Protein AF-0000000076607330 (afdb_homodimer)

Solvent-accessible surface area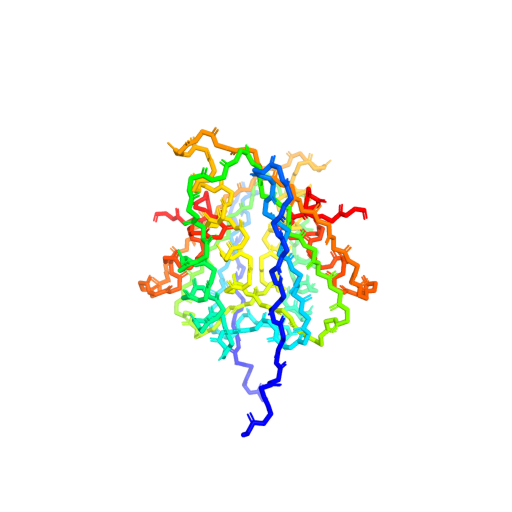 (backbone atoms only — not comparable to full-atom values): 10931 Å² total; per-residue (Å²): 130,86,66,66,46,50,80,46,80,47,78,54,97,46,30,37,36,38,40,37,33,27,41,37,25,75,88,37,41,62,62,51,48,54,55,48,59,74,65,65,68,88,46,60,28,37,37,41,35,38,38,72,62,74,45,74,38,55,51,40,46,23,51,55,41,48,53,44,50,49,19,65,74,71,71,21,52,66,48,58,39,41,55,58,59,67,70,59,45,50,47,38,36,52,44,70,41,43,85,48,46,110,130,84,65,66,45,49,79,46,81,46,78,54,95,47,29,37,37,37,39,37,35,27,41,38,24,76,89,38,39,63,61,50,50,53,55,48,59,75,64,64,69,88,46,59,26,39,38,41,36,35,38,71,61,75,46,74,37,53,52,38,45,22,49,55,40,48,53,45,50,49,18,65,75,71,70,21,52,64,47,60,39,42,56,57,58,69,71,57,45,50,46,38,36,53,46,69,42,43,86,46,45,111

Sequence (204 aa):
MTENFNVDFKENNGQLDIALSGQLTINSIKKITEDIKSHIKNPKSVSVSVKDVDNIDLTFIQLLQSIKNSGKKNGYEVSFSMKLPEDLSALLKNAGFSNYINMTENFNVDFKENNGQLDIALSGQLTINSIKKITEDIKSHIKNPKSVSVSVKDVDNIDLTFIQLLQSIKNSGKKNGYEVSFSMKLPEDLSALLKNAGFSNYIN

Secondary structure (DSSP, 8-state):
---SEEEEEEEETTEEEEEEEEEESHHHHHHHHHHHHHH--S-SEEEEEEEEEEEE-HHHHHHHHHHHHHHHHHT-EEEEEE---HHHHHHHIIIIIGGG--/---SEEEEEEEETTEEEEEEEEEESHHHHHHHHHHHHHH--S-SEEEEEEEEEEEE-HHHHHHHHHHHHHHHHHT-EEEEEE---HHHHHHHIIIIIGGG--

pLDDT: mean 93.81, std 6.31, range [49.19, 98.19]

Radius of gyration: 18.87 Å; Cα contacts (8 Å, |Δi|>4): 357; chains: 2; bounding box: 32×58×52 Å

Foldseek 3Di:
DDDQKDWDWDDDPLEIEIEIEGEAEPVCLVVVLVVVVVPDDLGQEYEYEYDHYDDHDVSSVVSLVVVCVVCVVSVHYYAAEYDDDPVVQVVCVVVPNVRRYD/DDDQKDWDWDDDPLEIEIEIEGEAEPVCLVVVLVVVVVPDDLGQEYEYEYDHYDDHDVSSVVSLVVVCVVCVVSVHYYAAEYDDDPVVQVVCVVVPNVRRYD

Structure (mmCIF, N/CA/C/O backbone):
data_AF-0000000076607330-model_v1
#
loop_
_entity.id
_entity.type
_entity.pdbx_description
1 polymer 'STAS domain-containing protein'
#
loop_
_atom_site.group_PDB
_atom_site.id
_atom_site.type_symbol
_atom_site.label_atom_id
_atom_site.label_alt_id
_atom_site.label_comp_id
_atom_site.label_asym_id
_atom_site.label_entity_id
_atom_site.label_seq_id
_atom_site.pdbx_PDB_ins_code
_atom_site.Cartn_x
_atom_site.Cartn_y
_atom_site.Cartn_z
_atom_site.occupancy
_atom_site.B_iso_or_equiv
_atom_site.auth_seq_id
_atom_site.auth_comp_id
_atom_site.auth_asym_id
_atom_site.auth_atom_id
_atom_site.pdbx_PDB_model_num
ATOM 1 N N . MET A 1 1 ? -1.07 -9.664 -28.969 1 49.5 1 MET A N 1
ATOM 2 C CA . MET A 1 1 ? -0.892 -8.344 -28.375 1 49.5 1 MET A CA 1
ATOM 3 C C . MET A 1 1 ? -0.033 -8.422 -27.109 1 49.5 1 MET A C 1
ATOM 5 O O . MET A 1 1 ? -0.278 -9.266 -26.25 1 49.5 1 MET A O 1
ATOM 9 N N . THR A 1 2 ? 1.104 -7.805 -27.203 1 66.75 2 THR A N 1
ATOM 10 C CA . THR A 1 2 ? 2.146 -8.086 -26.219 1 66.75 2 THR A CA 1
ATOM 11 C C . THR A 1 2 ? 1.773 -7.508 -24.859 1 66.75 2 THR A C 1
ATOM 13 O O . THR A 1 2 ? 1.408 -6.332 -24.766 1 66.75 2 THR A O 1
ATOM 16 N N . GLU A 1 3 ? 1.514 -8.328 -23.938 1 83 3 GLU A N 1
ATOM 17 C CA . GLU A 1 3 ? 1.16 -7.887 -22.594 1 83 3 GLU A CA 1
ATOM 18 C C . GLU A 1 3 ? 2.252 -7.004 -22 1 83 3 GLU A C 1
ATOM 20 O O . GLU A 1 3 ? 3.434 -7.176 -22.297 1 83 3 GLU A O 1
ATOM 25 N N . ASN A 1 4 ? 1.852 -5.941 -21.297 1 93.25 4 ASN A N 1
ATOM 26 C CA . ASN A 1 4 ? 2.811 -5.043 -20.656 1 93.25 4 ASN A CA 1
ATOM 27 C C . ASN A 1 4 ? 3.324 -5.609 -19.344 1 93.25 4 ASN A C 1
ATOM 29 O O . ASN A 1 4 ? 3.869 -4.875 -18.516 1 93.25 4 ASN A O 1
ATOM 33 N N . PHE A 1 5 ? 3.127 -6.918 -19.188 1 96.81 5 PHE A N 1
ATOM 34 C CA . PHE A 1 5 ? 3.623 -7.641 -18.016 1 96.81 5 PHE A CA 1
ATOM 35 C C . PHE A 1 5 ? 4 -9.07 -18.391 1 96.81 5 PHE A C 1
ATOM 37 O O . PHE A 1 5 ? 3.629 -9.555 -19.453 1 96.81 5 PHE A O 1
ATOM 44 N N . ASN A 1 6 ? 4.832 -9.727 -17.516 1 96.75 6 ASN A N 1
ATOM 45 C CA . ASN A 1 6 ? 5.16 -11.133 -17.688 1 96.75 6 ASN A CA 1
ATOM 46 C C . ASN A 1 6 ? 5.074 -11.898 -16.375 1 96.75 6 ASN A C 1
ATOM 48 O O . ASN A 1 6 ? 5.426 -11.359 -15.32 1 96.75 6 ASN A O 1
ATOM 52 N N . VAL A 1 7 ? 4.582 -13.148 -16.484 1 97.31 7 VAL A N 1
ATOM 53 C CA . VAL A 1 7 ? 4.562 -14.078 -15.359 1 97.31 7 VAL A CA 1
ATOM 54 C C . VAL A 1 7 ? 5.184 -15.414 -15.781 1 97.31 7 VAL A C 1
ATOM 56 O O . VAL A 1 7 ? 4.738 -16.031 -16.75 1 97.31 7 VAL A O 1
ATOM 59 N N . ASP A 1 8 ? 6.234 -15.773 -15.078 1 97.88 8 ASP A N 1
ATOM 60 C CA . ASP A 1 8 ? 6.863 -17.062 -15.336 1 97.88 8 ASP A CA 1
ATOM 61 C C . ASP A 1 8 ? 6.719 -18 -14.141 1 97.88 8 ASP A C 1
ATOM 63 O O . ASP A 1 8 ? 6.832 -17.562 -12.992 1 97.88 8 ASP A O 1
ATOM 67 N N . PHE A 1 9 ? 6.461 -19.25 -14.445 1 97.88 9 PHE A N 1
ATOM 68 C CA . PHE A 1 9 ? 6.293 -20.25 -13.406 1 97.88 9 PHE A CA 1
ATOM 69 C C . PHE A 1 9 ? 7.34 -21.344 -13.539 1 97.88 9 PHE A C 1
ATOM 71 O O . PHE A 1 9 ? 7.605 -21.828 -14.648 1 97.88 9 PHE A O 1
ATOM 78 N N . LYS A 1 10 ? 7.984 -21.641 -12.422 1 97.5 10 LYS A N 1
ATOM 79 C CA . LYS A 1 10 ? 8.867 -22.797 -12.352 1 97.5 10 LYS A CA 1
ATOM 80 C C . LYS A 1 10 ? 8.57 -23.641 -11.117 1 97.5 10 LYS A C 1
ATOM 82 O O . LYS A 1 10 ? 8.453 -23.109 -10.008 1 97.5 10 LYS A O 1
ATOM 87 N N . GLU A 1 11 ? 8.406 -24.922 -11.305 1 94.88 11 GLU A N 1
ATOM 88 C CA . GLU A 1 11 ? 8.156 -25.828 -10.18 1 94.88 11 GLU A CA 1
ATOM 89 C C . GLU A 1 11 ? 9.289 -26.828 -10.016 1 94.88 11 GLU A C 1
ATOM 91 O O . GLU A 1 11 ? 9.758 -27.422 -10.992 1 94.88 11 GLU A O 1
ATOM 96 N N . ASN A 1 12 ? 9.805 -26.781 -8.742 1 94.06 12 ASN A N 1
ATOM 97 C CA . ASN A 1 12 ? 10.859 -27.734 -8.43 1 94.06 12 ASN A CA 1
ATOM 98 C C . ASN A 1 12 ? 10.633 -28.391 -7.066 1 94.06 12 ASN A C 1
ATOM 100 O O . ASN A 1 12 ? 10.711 -27.719 -6.035 1 94.06 12 ASN A O 1
ATOM 104 N N . ASN A 1 13 ? 10.445 -29.672 -7.035 1 93.38 13 ASN A N 1
ATOM 105 C CA . ASN A 1 13 ? 10.32 -30.453 -5.805 1 93.38 13 ASN A CA 1
ATOM 106 C C . ASN A 1 13 ? 9.32 -29.812 -4.844 1 93.38 13 ASN A C 1
ATOM 108 O O . ASN A 1 13 ? 9.625 -29.625 -3.662 1 93.38 13 ASN A O 1
ATOM 112 N N . GLY A 1 14 ? 8.203 -29.359 -5.352 1 93.56 14 GLY A N 1
ATOM 113 C CA . GLY A 1 14 ? 7.133 -28.828 -4.516 1 93.56 14 GLY A CA 1
ATOM 114 C C . GLY A 1 14 ? 7.223 -27.328 -4.305 1 93.56 14 GLY A C 1
ATOM 115 O O . GLY A 1 14 ? 6.305 -26.719 -3.756 1 93.56 14 GLY A O 1
ATOM 116 N N . GLN A 1 15 ? 8.352 -26.812 -4.75 1 96.5 15 GLN A N 1
ATOM 117 C CA . GLN A 1 15 ? 8.492 -25.359 -4.676 1 96.5 15 GLN A CA 1
ATOM 118 C C . GLN A 1 15 ? 8.047 -24.703 -5.977 1 96.5 15 GLN A C 1
ATOM 120 O O . GLN A 1 15 ? 8.477 -25.094 -7.062 1 96.5 15 GLN A O 1
ATOM 125 N N . LEU A 1 16 ? 7.129 -23.781 -5.891 1 97.75 16 LEU A N 1
ATOM 126 C CA . LEU A 1 16 ? 6.672 -23 -7.039 1 97.75 16 LEU A CA 1
ATOM 127 C C . LEU A 1 16 ? 7.32 -21.609 -7.051 1 97.75 16 LEU A C 1
ATOM 129 O O . LEU A 1 16 ? 7.141 -20.828 -6.113 1 97.75 16 LEU A O 1
ATOM 133 N N . ASP A 1 17 ? 8.125 -21.344 -8.062 1 98 17 ASP A N 1
ATOM 134 C CA . ASP A 1 17 ? 8.727 -20.016 -8.258 1 98 17 ASP A CA 1
ATOM 135 C C . ASP A 1 17 ? 7.914 -19.188 -9.25 1 98 17 ASP A C 1
ATOM 137 O O . ASP A 1 17 ? 7.633 -19.641 -10.359 1 98 17 ASP A O 1
ATOM 141 N N . ILE A 1 18 ? 7.508 -18.031 -8.828 1 98.19 18 ILE A N 1
ATOM 142 C CA . ILE A 1 18 ? 6.758 -17.094 -9.664 1 98.19 18 ILE A CA 1
ATOM 143 C C . ILE A 1 18 ? 7.594 -15.852 -9.93 1 98.19 18 ILE A C 1
ATOM 145 O O . ILE A 1 18 ? 8 -15.156 -8.992 1 98.19 18 ILE A O 1
ATOM 149 N N . ALA A 1 19 ? 7.902 -15.57 -11.18 1 98.06 19 ALA A N 1
ATOM 150 C CA . ALA A 1 19 ? 8.641 -14.367 -11.555 1 98.06 19 ALA A CA 1
ATOM 151 C C . ALA A 1 19 ? 7.738 -13.359 -12.258 1 98.06 19 ALA A C 1
ATOM 153 O O . ALA A 1 19 ? 7.051 -13.703 -13.219 1 98.06 19 ALA A O 1
ATOM 154 N N . LEU A 1 20 ? 7.738 -12.172 -11.734 1 97.81 20 LEU A N 1
ATOM 155 C CA . LEU A 1 20 ? 6.902 -11.109 -12.281 1 97.81 20 LEU A CA 1
ATOM 156 C C . LEU A 1 20 ? 7.758 -9.984 -12.852 1 97.81 20 LEU A C 1
ATOM 158 O O . LEU A 1 20 ? 8.781 -9.625 -12.273 1 97.81 20 LEU A O 1
ATOM 162 N N . SER A 1 21 ? 7.309 -9.336 -13.945 1 97.19 21 SER A N 1
ATOM 163 C CA . SER A 1 21 ? 7.984 -8.18 -14.531 1 97.19 21 SER A CA 1
ATOM 164 C C . SER A 1 21 ? 7.016 -7.312 -15.32 1 97.19 21 SER A C 1
ATOM 166 O O . SER A 1 21 ? 5.895 -7.734 -15.617 1 97.19 21 SER A O 1
ATOM 168 N N . GLY A 1 22 ? 7.406 -6.031 -15.531 1 96.25 22 GLY A N 1
ATOM 169 C CA . GLY A 1 22 ? 6.617 -5.125 -16.344 1 96.25 22 GLY A CA 1
ATOM 170 C C . GLY A 1 22 ? 5.699 -4.238 -15.531 1 96.25 22 GLY A C 1
ATOM 171 O O . GLY A 1 22 ? 6.094 -3.723 -14.484 1 96.25 22 GLY A O 1
ATOM 172 N N . GLN A 1 23 ? 4.508 -3.916 -16.078 1 95.44 23 GLN A N 1
ATOM 173 C CA . GLN A 1 23 ? 3.525 -3.066 -15.414 1 95.44 23 GLN A CA 1
ATOM 174 C C . GLN A 1 23 ? 2.672 -3.873 -14.438 1 95.44 23 GLN A C 1
ATOM 176 O O . GLN A 1 23 ? 1.843 -4.684 -14.859 1 95.44 23 GLN A O 1
ATOM 181 N N . LEU A 1 24 ? 2.869 -3.668 -13.188 1 96.19 24 LEU A N 1
ATOM 182 C CA . LEU A 1 24 ? 2.148 -4.391 -12.141 1 96.19 24 LEU A CA 1
ATOM 183 C C . LEU A 1 24 ? 1.159 -3.475 -11.43 1 96.19 24 LEU A C 1
ATOM 185 O O . LEU A 1 24 ? 1.37 -3.104 -10.273 1 96.19 24 LEU A O 1
ATOM 189 N N . THR A 1 25 ? 0.125 -3.17 -12.227 1 95.62 25 THR A N 1
ATOM 190 C CA . THR A 1 25 ? -0.874 -2.191 -11.805 1 95.62 25 THR A CA 1
ATOM 191 C C . THR A 1 25 ? -2.281 -2.762 -11.953 1 95.62 25 THR A C 1
ATOM 193 O O . THR A 1 25 ? -2.453 -3.914 -12.352 1 95.62 25 THR A O 1
ATOM 196 N N . ILE A 1 26 ? -3.211 -1.989 -11.555 1 92.94 26 ILE A N 1
ATOM 197 C CA . ILE A 1 26 ? -4.613 -2.387 -11.555 1 92.94 26 ILE A CA 1
ATOM 198 C C . ILE A 1 26 ? -4.984 -2.975 -12.914 1 92.94 26 ILE A C 1
ATOM 200 O O . ILE A 1 26 ? -5.84 -3.857 -13 1 92.94 26 ILE A O 1
ATOM 204 N N . ASN A 1 27 ? -4.223 -2.551 -13.984 1 93.44 27 ASN A N 1
ATOM 205 C CA . ASN A 1 27 ? -4.543 -2.984 -15.344 1 93.44 27 ASN A CA 1
ATOM 206 C C . ASN A 1 27 ? -4.047 -4.402 -15.609 1 93.44 27 ASN A C 1
ATOM 208 O O . ASN A 1 27 ? -4.555 -5.082 -16.5 1 93.44 27 ASN A O 1
ATOM 212 N N . SER A 1 28 ? -3.115 -4.867 -14.867 1 96.81 28 SER A N 1
ATOM 213 C CA . SER A 1 28 ? -2.508 -6.164 -15.148 1 96.81 28 SER A CA 1
ATOM 214 C C . SER A 1 28 ? -2.818 -7.172 -14.047 1 96.81 28 SER A C 1
ATOM 216 O O . SER A 1 28 ? -2.818 -8.383 -14.289 1 96.81 28 SER A O 1
ATOM 218 N N . ILE A 1 29 ? -3.166 -6.754 -12.898 1 96.62 29 ILE A N 1
ATOM 219 C CA . ILE A 1 29 ? -3.158 -7.578 -11.695 1 96.62 29 ILE A CA 1
ATOM 220 C C . ILE A 1 29 ? -4.285 -8.602 -11.766 1 96.62 29 ILE A C 1
ATOM 222 O O . ILE A 1 29 ? -4.137 -9.734 -11.289 1 96.62 29 ILE A O 1
ATOM 226 N N . LYS A 1 30 ? -5.383 -8.172 -12.344 1 95.38 30 LYS A N 1
ATOM 227 C CA . LYS A 1 30 ? -6.477 -9.133 -12.445 1 95.38 30 LYS A CA 1
ATOM 228 C C . LYS A 1 30 ? -6.039 -10.383 -13.211 1 95.38 30 LYS A C 1
ATOM 230 O O . LYS A 1 30 ? -6.25 -11.508 -12.75 1 95.38 30 LYS A O 1
ATOM 235 N N . LYS A 1 31 ? -5.48 -10.148 -14.344 1 96.81 31 LYS A N 1
ATOM 236 C CA . LYS A 1 31 ? -5.012 -11.266 -15.156 1 96.81 31 LYS A CA 1
ATOM 237 C C . LYS A 1 31 ? -3.906 -12.039 -14.453 1 96.81 31 LYS A C 1
ATOM 239 O O . LYS A 1 31 ? -3.891 -13.273 -14.477 1 96.81 31 LYS A O 1
ATOM 244 N N . ILE A 1 32 ? -3.01 -11.375 -13.82 1 97.5 32 ILE A N 1
ATOM 245 C CA . ILE A 1 32 ? -1.903 -12 -13.102 1 97.5 32 ILE A CA 1
ATOM 246 C C . ILE A 1 32 ? -2.445 -12.875 -11.984 1 97.5 32 ILE A C 1
ATOM 248 O O . ILE A 1 32 ? -1.988 -14.008 -11.797 1 97.5 32 ILE A O 1
ATOM 252 N N . THR A 1 33 ? -3.432 -12.398 -11.266 1 96.94 33 THR A N 1
ATOM 253 C CA . THR A 1 33 ? -4.047 -13.141 -10.172 1 96.94 33 THR A CA 1
ATOM 254 C C . THR A 1 33 ? -4.664 -14.438 -10.672 1 96.94 33 THR A C 1
ATOM 256 O O . THR A 1 33 ? -4.473 -15.5 -10.07 1 96.94 33 THR A O 1
ATOM 259 N N . GLU A 1 34 ? -5.324 -14.344 -11.75 1 96.12 34 GLU A N 1
ATOM 260 C CA . GLU A 1 34 ? -5.957 -15.531 -12.32 1 96.12 34 GLU A CA 1
ATOM 261 C C . GLU A 1 34 ? -4.918 -16.562 -12.742 1 96.12 34 GLU A C 1
ATOM 263 O O . GLU A 1 34 ? -5.102 -17.766 -12.508 1 96.12 34 GLU A O 1
ATOM 268 N N . ASP A 1 35 ? -3.863 -16.078 -13.328 1 95.94 35 ASP A N 1
ATOM 269 C CA . ASP A 1 35 ? -2.783 -16.953 -13.742 1 95.94 35 ASP A CA 1
ATOM 270 C C . ASP A 1 35 ? -2.164 -17.672 -12.547 1 95.94 35 ASP A C 1
ATOM 272 O O . ASP A 1 35 ? -1.956 -18.891 -12.578 1 95.94 35 ASP A O 1
ATOM 276 N N . ILE A 1 36 ? -1.951 -16.969 -11.523 1 96.75 36 ILE A N 1
ATOM 277 C CA . ILE A 1 36 ? -1.302 -17.516 -10.336 1 96.75 36 ILE A CA 1
ATOM 278 C C . ILE A 1 36 ? -2.221 -18.531 -9.664 1 96.75 36 ILE A C 1
ATOM 280 O O . ILE A 1 36 ? -1.786 -19.625 -9.305 1 96.75 36 ILE A O 1
ATOM 284 N N . LYS A 1 37 ? -3.436 -18.172 -9.516 1 94.5 37 LYS A N 1
ATOM 285 C CA . LYS A 1 37 ? -4.395 -19.062 -8.875 1 94.5 37 LYS A CA 1
ATOM 286 C C . LYS A 1 37 ? -4.484 -20.391 -9.609 1 94.5 37 LYS A C 1
ATOM 288 O O . LYS A 1 37 ? -4.621 -21.438 -8.977 1 94.5 37 LYS A O 1
ATOM 293 N N . SER A 1 38 ? -4.379 -20.328 -10.914 1 94.56 38 SER A N 1
ATOM 294 C CA . SER A 1 38 ? -4.496 -21.547 -11.727 1 94.56 38 SER A CA 1
ATOM 295 C C . SER A 1 38 ? -3.254 -22.422 -11.594 1 94.56 38 SER A C 1
ATOM 297 O O . SER A 1 38 ? -3.297 -23.609 -11.898 1 94.56 38 SER A O 1
ATOM 299 N N . HIS A 1 39 ? -2.152 -21.844 -11.086 1 93.56 39 HIS A N 1
ATOM 300 C CA . HIS A 1 39 ? -0.892 -22.578 -11.047 1 93.56 39 HIS A CA 1
ATOM 301 C C . HIS A 1 39 ? -0.598 -23.094 -9.641 1 93.56 39 HIS A C 1
ATOM 303 O O . HIS A 1 39 ? 0.235 -23.984 -9.461 1 93.56 39 HIS A O 1
ATOM 309 N N . ILE A 1 40 ? -1.173 -22.469 -8.688 1 91.56 40 ILE A N 1
ATOM 310 C CA . ILE A 1 40 ? -0.928 -22.906 -7.316 1 91.56 40 ILE A CA 1
ATOM 311 C C . ILE A 1 40 ? -1.809 -24.109 -6.992 1 91.56 40 ILE A C 1
ATOM 313 O O . ILE A 1 40 ? -3.025 -23.969 -6.852 1 91.56 40 ILE A O 1
ATOM 317 N N . LYS A 1 41 ? -1.04 -25.203 -7.043 1 89.38 41 LYS A N 1
ATOM 318 C CA . LYS A 1 41 ? -1.672 -26.484 -6.703 1 89.38 41 LYS A CA 1
ATOM 319 C C . LYS A 1 41 ? -1.012 -27.109 -5.48 1 89.38 41 LYS A C 1
ATOM 321 O O . LYS A 1 41 ? 0.02 -27.781 -5.598 1 89.38 41 LYS A O 1
ATOM 326 N N . ASN A 1 42 ? -1.34 -26.906 -4.336 1 87.94 42 ASN A N 1
ATOM 327 C CA . ASN A 1 42 ? -0.892 -27.438 -3.051 1 87.94 42 ASN A CA 1
ATOM 328 C C . ASN A 1 42 ? 0.63 -27.516 -2.977 1 87.94 42 ASN A C 1
ATOM 330 O O . ASN A 1 42 ? 1.19 -28.594 -2.777 1 87.94 42 ASN A O 1
ATOM 334 N N . PRO A 1 43 ? 1.347 -26.406 -3.197 1 94.75 43 PRO A N 1
ATOM 335 C CA . PRO A 1 43 ? 2.811 -26.406 -3.139 1 94.75 43 PRO A CA 1
ATOM 336 C C . PRO A 1 43 ? 3.344 -26.547 -1.715 1 94.75 43 PRO A C 1
ATOM 338 O O . PRO A 1 43 ? 2.631 -26.234 -0.754 1 94.75 43 PRO A O 1
ATOM 341 N N . LYS A 1 44 ? 4.57 -27.031 -1.645 1 96.06 44 LYS A N 1
ATOM 342 C CA . LYS A 1 44 ? 5.262 -27.031 -0.359 1 96.06 44 LYS A CA 1
ATOM 343 C C . LYS A 1 44 ? 5.684 -25.609 0.026 1 96.06 44 LYS A C 1
ATOM 345 O O . LYS A 1 44 ? 5.688 -25.266 1.207 1 96.06 44 LYS A O 1
ATOM 350 N N . SER A 1 45 ? 6.105 -24.859 -1.05 1 97.81 45 SER A N 1
ATOM 351 C CA . SER A 1 45 ? 6.52 -23.469 -0.862 1 97.81 45 SER A CA 1
ATOM 352 C C . SER A 1 45 ? 6.359 -22.672 -2.146 1 97.81 45 SER A C 1
ATOM 354 O O . SER A 1 45 ? 6.312 -23.234 -3.24 1 97.81 45 SER A O 1
ATOM 356 N N . VAL A 1 46 ? 6.137 -21.344 -2.004 1 97.62 46 VAL A N 1
ATOM 357 C CA . VAL A 1 46 ? 6.027 -20.422 -3.129 1 97.62 46 VAL A CA 1
ATOM 358 C C . VAL A 1 46 ? 7.051 -19.297 -2.977 1 97.62 46 VAL A C 1
ATOM 360 O O . VAL A 1 46 ? 7.207 -18.734 -1.889 1 97.62 46 VAL A O 1
ATOM 363 N N . SER A 1 47 ? 7.805 -19.047 -3.975 1 97.25 47 SER A N 1
ATOM 364 C CA . SER A 1 47 ? 8.703 -17.891 -4.031 1 97.25 47 SER A CA 1
ATOM 365 C C . SER A 1 47 ? 8.297 -16.938 -5.145 1 97.25 47 SER A C 1
ATOM 367 O O . SER A 1 47 ? 8.133 -17.344 -6.297 1 97.25 47 SER A O 1
ATOM 369 N N . VAL A 1 48 ? 8.07 -15.68 -4.797 1 97.5 48 VAL A N 1
ATOM 370 C CA . VAL A 1 48 ? 7.715 -14.648 -5.762 1 97.5 48 VAL A CA 1
ATOM 371 C C . VAL A 1 48 ? 8.898 -13.703 -5.973 1 97.5 48 VAL A C 1
ATOM 373 O O . VAL A 1 48 ? 9.398 -13.109 -5.016 1 97.5 48 VAL A O 1
ATOM 376 N N . SER A 1 49 ? 9.359 -13.617 -7.184 1 97.19 49 SER A N 1
ATOM 377 C CA . SER A 1 49 ? 10.422 -12.688 -7.543 1 97.19 49 SER A CA 1
ATOM 378 C C . SER A 1 49 ? 9.914 -11.625 -8.516 1 97.19 49 SER A C 1
ATOM 380 O O . SER A 1 49 ? 9.133 -11.922 -9.414 1 97.19 49 SER A O 1
ATOM 382 N N . VAL A 1 50 ? 10.312 -10.391 -8.258 1 96.75 50 VAL A N 1
ATOM 383 C CA . VAL A 1 50 ? 9.922 -9.258 -9.094 1 96.75 50 VAL A CA 1
ATOM 384 C C . VAL A 1 50 ? 11.164 -8.562 -9.641 1 96.75 50 VAL A C 1
ATOM 386 O O . VAL A 1 50 ? 12.07 -8.211 -8.891 1 96.75 50 VAL A O 1
ATOM 389 N N . LYS A 1 51 ? 11.188 -8.477 -10.891 1 93.88 51 LYS A N 1
ATOM 390 C CA . LYS A 1 51 ? 12.289 -7.793 -11.555 1 93.88 51 LYS A CA 1
ATOM 391 C C . LYS A 1 51 ? 11.797 -6.977 -12.742 1 93.88 51 LYS A C 1
ATOM 393 O O . LYS A 1 51 ? 10.711 -7.238 -13.273 1 93.88 51 LYS A O 1
ATOM 398 N N . ASP A 1 52 ? 12.594 -5.957 -13.172 1 94.38 52 ASP A N 1
ATOM 399 C CA . ASP A 1 52 ? 12.32 -5.156 -14.359 1 94.38 52 ASP A CA 1
ATOM 400 C C . ASP A 1 52 ? 10.914 -4.57 -14.32 1 94.38 52 ASP A C 1
ATOM 402 O O . ASP A 1 52 ? 10.141 -4.73 -15.266 1 94.38 52 ASP A O 1
ATOM 406 N N . VAL A 1 53 ? 10.625 -3.873 -13.266 1 94.62 53 VAL A N 1
ATOM 407 C CA . VAL A 1 53 ? 9.297 -3.314 -13.023 1 94.62 53 VAL A CA 1
ATOM 408 C C . VAL A 1 53 ? 9.219 -1.902 -13.602 1 94.62 53 VAL A C 1
ATOM 410 O O . VAL A 1 53 ? 10.148 -1.109 -13.445 1 94.62 53 VAL A O 1
ATOM 413 N N . ASP A 1 54 ? 8.133 -1.667 -14.18 1 91.88 54 ASP A N 1
ATOM 414 C CA . ASP A 1 54 ? 7.891 -0.333 -14.719 1 91.88 54 ASP A CA 1
ATOM 415 C C . ASP A 1 54 ? 7.074 0.513 -13.75 1 91.88 54 ASP A C 1
ATOM 417 O O . ASP A 1 54 ? 7.316 1.712 -13.602 1 91.88 54 ASP A O 1
ATOM 421 N N . ASN A 1 55 ? 6.109 -0.094 -13.172 1 91.94 55 ASN A N 1
ATOM 422 C CA . ASN A 1 55 ? 5.211 0.61 -12.258 1 91.94 55 ASN A CA 1
ATOM 423 C C . ASN A 1 55 ? 4.477 -0.357 -11.336 1 91.94 55 ASN A C 1
ATOM 425 O O . ASN A 1 55 ? 4.254 -1.515 -11.695 1 91.94 55 ASN A O 1
ATOM 429 N N . ILE A 1 56 ? 4.129 0.089 -10.102 1 94.62 56 ILE A N 1
ATOM 430 C CA . ILE A 1 56 ? 3.344 -0.688 -9.148 1 94.62 56 ILE A CA 1
ATOM 431 C C . ILE A 1 56 ? 2.281 0.202 -8.508 1 94.62 56 ILE A C 1
ATOM 433 O O . ILE A 1 56 ? 2.396 1.43 -8.523 1 94.62 56 ILE A O 1
ATOM 437 N N . ASP A 1 57 ? 1.231 -0.416 -8.047 1 94.25 57 ASP A N 1
ATOM 438 C CA . ASP A 1 57 ? 0.227 0.309 -7.27 1 94.25 57 ASP A CA 1
ATOM 439 C C . ASP A 1 57 ? -0.338 -0.562 -6.152 1 94.25 57 ASP A C 1
ATOM 441 O O . ASP A 1 57 ? 0.223 -1.611 -5.832 1 94.25 57 ASP A O 1
ATOM 445 N N . LEU A 1 58 ? -1.429 -0.164 -5.543 1 94.44 58 LEU A N 1
ATOM 446 C CA . LEU A 1 58 ? -1.997 -0.822 -4.371 1 94.44 58 LEU A CA 1
ATOM 447 C C . LEU A 1 58 ? -2.461 -2.234 -4.715 1 94.44 58 LEU A C 1
ATOM 449 O O . LEU A 1 58 ? -2.398 -3.133 -3.873 1 94.44 58 LEU A O 1
ATOM 453 N N . THR A 1 59 ? -2.875 -2.373 -5.984 1 95.69 59 THR A N 1
ATOM 454 C CA . THR A 1 59 ? -3.379 -3.691 -6.348 1 95.69 59 THR A CA 1
ATOM 455 C C . THR A 1 59 ? -2.244 -4.711 -6.391 1 95.69 59 THR A C 1
ATOM 457 O O . THR A 1 59 ? -2.457 -5.895 -6.121 1 95.69 59 THR A O 1
ATOM 460 N N . PHE A 1 60 ? -1.042 -4.262 -6.688 1 96.25 60 PHE A N 1
ATOM 461 C CA . PHE A 1 60 ? 0.121 -5.141 -6.625 1 96.25 60 PHE A CA 1
ATOM 462 C C . PHE A 1 60 ? 0.384 -5.59 -5.191 1 96.25 60 PHE A C 1
ATOM 464 O O . PHE A 1 60 ? 0.616 -6.777 -4.941 1 96.25 60 PHE A O 1
ATOM 471 N N . ILE A 1 61 ? 0.29 -4.691 -4.293 1 95.5 61 ILE A N 1
ATOM 472 C CA . ILE A 1 61 ? 0.47 -5.004 -2.881 1 95.5 61 ILE A CA 1
ATOM 473 C C . ILE A 1 61 ? -0.605 -5.992 -2.432 1 95.5 61 ILE A C 1
ATOM 475 O O . ILE A 1 61 ? -0.314 -6.953 -1.715 1 95.5 61 ILE A O 1
ATOM 479 N N . GLN A 1 62 ? -1.764 -5.742 -2.85 1 96.06 62 GLN A N 1
ATOM 480 C CA . GLN A 1 62 ? -2.861 -6.652 -2.539 1 96.06 62 GLN A CA 1
ATOM 481 C C . GLN A 1 62 ? -2.549 -8.07 -3.01 1 96.06 62 GLN A C 1
ATOM 483 O O . GLN A 1 62 ? -2.828 -9.039 -2.303 1 96.06 62 GLN A O 1
ATOM 488 N N . LEU A 1 63 ? -2.018 -8.164 -4.199 1 97.06 63 LEU A N 1
ATOM 489 C CA . LEU A 1 63 ? -1.66 -9.469 -4.742 1 97.06 63 LEU A CA 1
ATOM 490 C C . LEU A 1 63 ? -0.66 -10.18 -3.836 1 97.06 63 LEU A C 1
ATOM 492 O O . LEU A 1 63 ? -0.836 -11.352 -3.51 1 97.06 63 LEU A O 1
ATOM 496 N N . LEU A 1 64 ? 0.384 -9.453 -3.434 1 96.5 64 LEU A N 1
ATOM 497 C CA . LEU A 1 64 ? 1.409 -10.047 -2.576 1 96.5 64 LEU A CA 1
ATOM 498 C C . LEU A 1 64 ? 0.808 -10.523 -1.26 1 96.5 64 LEU A C 1
ATOM 500 O O . LEU A 1 64 ? 1.095 -11.633 -0.811 1 96.5 64 LEU A O 1
ATOM 504 N N . GLN A 1 65 ? -0.043 -9.711 -0.756 1 95.44 65 GLN A N 1
ATOM 505 C CA . GLN A 1 65 ? -0.702 -10.062 0.497 1 95.44 65 GLN A CA 1
ATOM 506 C C . GLN A 1 65 ? -1.604 -11.281 0.32 1 95.44 65 GLN A C 1
ATOM 508 O O . GLN A 1 65 ? -1.666 -12.148 1.195 1 95.44 65 GLN A O 1
ATOM 513 N N . SER A 1 66 ? -2.262 -11.305 -0.77 1 96 66 SER A N 1
ATOM 514 C CA . SER A 1 66 ? -3.16 -12.422 -1.048 1 96 66 SER A CA 1
ATOM 515 C C . SER A 1 66 ? -2.398 -13.742 -1.122 1 96 66 SER A C 1
ATOM 517 O O . SER A 1 66 ? -2.861 -14.766 -0.607 1 96 66 SER A O 1
ATOM 519 N N . ILE A 1 67 ? -1.25 -13.742 -1.739 1 96.38 67 ILE A N 1
ATOM 520 C CA . ILE A 1 67 ? -0.419 -14.938 -1.845 1 96.38 67 ILE A CA 1
ATOM 521 C C . ILE A 1 67 ? 0.062 -15.359 -0.457 1 96.38 67 ILE A C 1
ATOM 523 O O . ILE A 1 67 ? 0.007 -16.531 -0.104 1 96.38 67 ILE A O 1
ATOM 527 N N . LYS A 1 68 ? 0.452 -14.391 0.269 1 95.81 68 LYS A N 1
ATOM 528 C CA . LYS A 1 68 ? 0.917 -14.656 1.626 1 95.81 68 LYS A CA 1
ATOM 529 C C . LYS A 1 68 ? -0.194 -15.266 2.479 1 95.81 68 LYS A C 1
ATOM 531 O O . LYS A 1 68 ? 0.02 -16.266 3.17 1 95.81 68 LYS A O 1
ATOM 536 N N . ASN A 1 69 ? -1.336 -14.664 2.402 1 95.31 69 ASN A N 1
ATOM 537 C CA . ASN A 1 69 ? -2.48 -15.141 3.172 1 95.31 69 ASN A CA 1
ATOM 538 C C . ASN A 1 69 ? -2.891 -16.547 2.756 1 95.31 69 ASN A C 1
ATOM 540 O O . ASN A 1 69 ? -3.254 -17.375 3.6 1 95.31 69 ASN A O 1
ATOM 544 N N . SER A 1 70 ? -2.842 -16.797 1.492 1 95.44 70 SER A N 1
ATOM 545 C CA . SER A 1 70 ? -3.146 -18.141 0.999 1 95.44 70 SER A CA 1
ATOM 546 C C . SER A 1 70 ? -2.178 -19.172 1.564 1 95.44 70 SER A C 1
ATOM 548 O O . SER A 1 70 ? -2.584 -20.281 1.94 1 95.44 70 SER A O 1
ATOM 550 N N . GLY A 1 71 ? -0.917 -18.797 1.581 1 96.25 71 GLY A N 1
ATOM 551 C CA . GLY A 1 71 ? 0.076 -19.688 2.18 1 96.25 71 GLY A CA 1
ATOM 552 C C . GLY A 1 71 ? -0.212 -20 3.633 1 96.25 71 GLY A C 1
ATOM 553 O O . GLY A 1 71 ? -0.141 -21.172 4.039 1 96.25 71 GLY A O 1
ATOM 554 N N . LYS A 1 72 ? -0.583 -19 4.375 1 96.38 72 LYS A N 1
ATOM 555 C CA . LYS A 1 72 ? -0.925 -19.188 5.781 1 96.38 72 LYS A CA 1
ATOM 556 C C . LYS A 1 72 ? -2.137 -20.094 5.938 1 96.38 72 LYS A C 1
ATOM 558 O O . LYS A 1 72 ? -2.145 -20.984 6.789 1 96.38 72 LYS A O 1
ATOM 563 N N . LYS A 1 73 ? -3.059 -19.859 5.129 1 96.06 73 LYS A N 1
ATOM 564 C CA . LYS A 1 73 ? -4.316 -20.594 5.211 1 96.06 73 LYS A CA 1
ATOM 565 C C . LYS A 1 73 ? -4.125 -22.047 4.812 1 96.06 73 LYS A C 1
ATOM 567 O O . LYS A 1 73 ? -4.727 -22.953 5.41 1 96.06 73 LYS A O 1
ATOM 572 N N . ASN A 1 74 ? -3.26 -22.312 3.887 1 95.62 74 ASN A N 1
ATOM 573 C CA . ASN A 1 74 ? -3.154 -23.641 3.305 1 95.62 74 ASN A CA 1
ATOM 574 C C . ASN A 1 74 ? -1.894 -24.359 3.779 1 95.62 74 ASN A C 1
ATOM 576 O O . ASN A 1 74 ? -1.639 -25.5 3.385 1 95.62 74 ASN A O 1
ATOM 580 N N . GLY A 1 75 ? -1.032 -23.641 4.492 1 95.75 75 GLY A N 1
ATOM 581 C CA . GLY A 1 75 ? 0.067 -24.297 5.184 1 95.75 75 GLY A CA 1
ATOM 582 C C . GLY A 1 75 ? 1.335 -24.359 4.352 1 95.75 75 GLY A C 1
ATOM 583 O O . GLY A 1 75 ? 2.127 -25.297 4.5 1 95.75 75 GLY A O 1
ATOM 584 N N . TYR A 1 76 ? 1.506 -23.531 3.381 1 96.5 76 TYR A N 1
ATOM 585 C CA . TYR A 1 76 ? 2.77 -23.5 2.654 1 96.5 76 TYR A CA 1
ATOM 586 C C . TYR A 1 76 ? 3.502 -22.188 2.889 1 96.5 76 TYR A C 1
ATOM 588 O O . TYR A 1 76 ? 2.875 -21.156 3.137 1 96.5 76 TYR A O 1
ATOM 596 N N . GLU A 1 77 ? 4.832 -22.203 2.799 1 96.56 77 GLU A N 1
ATOM 597 C CA . GLU A 1 77 ? 5.672 -21.016 3.014 1 96.56 77 GLU A CA 1
ATOM 598 C C . GLU A 1 77 ? 5.703 -20.141 1.774 1 96.56 77 GLU A C 1
ATOM 600 O O . GLU A 1 77 ? 5.734 -20.625 0.647 1 96.56 77 GLU A O 1
ATOM 605 N N . VAL A 1 78 ? 5.688 -18.844 2.018 1 96.69 78 VAL A N 1
ATOM 606 C CA . VAL A 1 78 ? 5.789 -17.859 0.936 1 96.69 78 VAL A CA 1
ATOM 607 C C . VAL A 1 78 ? 6.973 -16.938 1.183 1 96.69 78 VAL A C 1
ATOM 609 O O . VAL A 1 78 ? 7.18 -16.469 2.303 1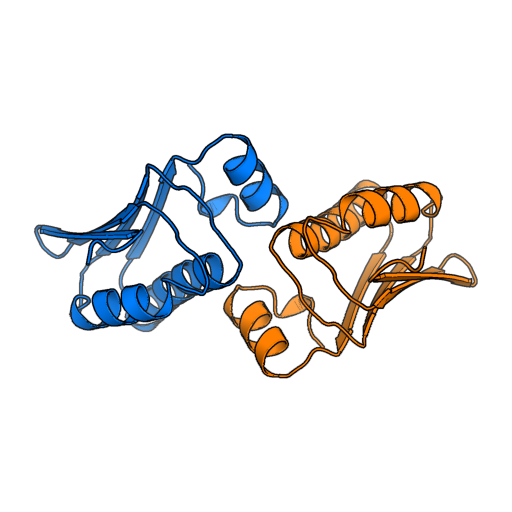 96.69 78 VAL A O 1
ATOM 612 N N . SER A 1 79 ? 7.789 -16.672 0.172 1 96.06 79 SER A N 1
ATOM 613 C CA . SER A 1 79 ? 8.898 -15.719 0.235 1 96.06 79 SER A CA 1
ATOM 614 C C . SER A 1 79 ? 8.859 -14.75 -0.938 1 96.06 79 SER A C 1
ATOM 616 O O . SER A 1 79 ? 8.414 -15.102 -2.033 1 96.06 79 SER A O 1
ATOM 618 N N . PHE A 1 80 ? 9.258 -13.57 -0.658 1 96.5 80 PHE A N 1
ATOM 619 C CA . PHE A 1 80 ? 9.289 -12.523 -1.667 1 96.5 80 PHE A CA 1
ATOM 620 C C . PHE A 1 80 ? 10.711 -12.023 -1.889 1 96.5 80 PHE A C 1
ATOM 622 O O . PHE A 1 80 ? 11.484 -11.906 -0.939 1 96.5 80 PHE A O 1
ATOM 629 N N . SER A 1 81 ? 11.039 -11.766 -3.104 1 93.62 81 SER A N 1
ATOM 630 C CA . SER A 1 81 ? 12.273 -11.102 -3.51 1 93.62 81 SER A CA 1
ATOM 631 C C . SER A 1 81 ? 12.016 -10.07 -4.598 1 93.62 81 SER A C 1
ATOM 633 O O . SER A 1 81 ? 11.57 -10.406 -5.691 1 93.62 81 SER A O 1
ATOM 635 N N . MET A 1 82 ? 12.328 -8.836 -4.297 1 93.62 82 MET A N 1
ATOM 636 C CA . MET A 1 82 ? 12.008 -7.797 -5.273 1 93.62 82 MET A CA 1
ATOM 637 C C . MET A 1 82 ? 13.234 -6.938 -5.57 1 93.62 82 MET A C 1
ATOM 639 O O . MET A 1 82 ? 13.875 -6.418 -4.652 1 93.62 82 MET A O 1
ATOM 643 N N . LYS A 1 83 ? 13.562 -6.883 -6.805 1 92.75 83 LYS A N 1
ATOM 644 C CA . LYS A 1 83 ? 14.539 -5.926 -7.312 1 92.75 83 LYS A CA 1
ATOM 645 C C . LYS A 1 83 ? 13.852 -4.758 -8.016 1 92.75 83 LYS A C 1
ATOM 647 O O . LYS A 1 83 ? 13.445 -4.879 -9.172 1 92.75 83 LYS A O 1
ATOM 652 N N . LEU A 1 84 ? 13.727 -3.682 -7.25 1 93.19 84 LEU A N 1
ATOM 653 C CA . LEU A 1 84 ? 13.008 -2.514 -7.75 1 93.19 84 LEU A CA 1
ATOM 654 C C . LEU A 1 84 ? 13.945 -1.321 -7.902 1 93.19 84 LEU A C 1
ATOM 656 O O . LEU A 1 84 ? 14.977 -1.245 -7.227 1 93.19 84 LEU A O 1
ATOM 660 N N . PRO A 1 85 ? 13.547 -0.496 -8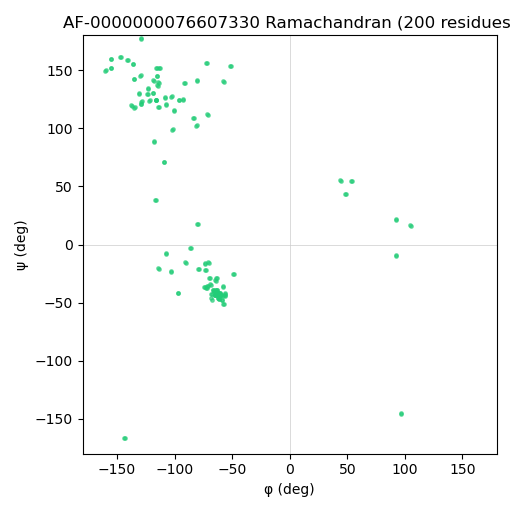.836 1 92.75 85 PRO A N 1
ATOM 661 C CA . PRO A 1 85 ? 14.25 0.788 -8.812 1 92.75 85 PRO A CA 1
ATOM 662 C C . PRO A 1 85 ? 14.242 1.444 -7.434 1 92.75 85 PRO A C 1
ATOM 664 O O . PRO A 1 85 ? 13.312 1.221 -6.648 1 92.75 85 PRO A O 1
ATOM 667 N N . GLU A 1 86 ? 15.227 2.248 -7.18 1 93.06 86 GLU A N 1
ATOM 668 C CA . GLU A 1 86 ? 15.438 2.83 -5.855 1 93.06 86 GLU A CA 1
ATOM 669 C C . GLU A 1 86 ? 14.195 3.586 -5.383 1 93.06 86 GLU A C 1
ATOM 671 O O . GLU A 1 86 ? 13.805 3.477 -4.219 1 93.06 86 GLU A O 1
ATOM 676 N N . ASP A 1 87 ? 13.594 4.316 -6.234 1 92.44 87 ASP A N 1
ATOM 677 C CA . ASP A 1 87 ? 12.453 5.148 -5.855 1 92.44 87 ASP A CA 1
ATOM 678 C C . ASP A 1 87 ? 11.258 4.289 -5.453 1 92.44 87 ASP A C 1
ATOM 680 O O . ASP A 1 87 ? 10.57 4.59 -4.473 1 92.44 87 ASP A O 1
ATOM 684 N N . LEU A 1 88 ? 11.062 3.199 -6.18 1 92.88 88 LEU A N 1
ATOM 685 C CA . LEU A 1 88 ? 9.945 2.311 -5.867 1 92.88 88 LEU A CA 1
ATOM 686 C C . LEU A 1 88 ? 10.234 1.501 -4.609 1 92.88 88 LEU A C 1
ATOM 688 O O . LEU A 1 88 ? 9.336 1.254 -3.805 1 92.88 88 LEU A O 1
ATOM 692 N N . SER A 1 89 ? 11.516 1.122 -4.465 1 93.81 89 SER A N 1
ATOM 693 C CA . SER A 1 89 ? 11.922 0.411 -3.256 1 93.81 89 SER A CA 1
ATOM 694 C C . SER A 1 89 ? 11.688 1.26 -2.012 1 93.81 89 SER A C 1
ATOM 696 O O . SER A 1 89 ? 11.133 0.779 -1.021 1 93.81 89 SER A O 1
ATOM 698 N N . ALA A 1 90 ? 12.062 2.492 -2.105 1 93.5 90 ALA A N 1
ATOM 699 C CA . ALA A 1 90 ? 11.883 3.414 -0.987 1 93.5 90 ALA A CA 1
ATOM 700 C C . ALA A 1 90 ? 10.406 3.633 -0.686 1 93.5 90 ALA A C 1
ATOM 702 O O . ALA A 1 90 ? 10 3.648 0.479 1 93.5 90 ALA A O 1
ATOM 703 N N . LEU A 1 91 ? 9.641 3.723 -1.686 1 92.94 91 LEU A N 1
ATOM 704 C CA . LEU A 1 91 ? 8.203 3.934 -1.545 1 92.94 91 LEU A CA 1
ATOM 705 C C . LEU A 1 91 ? 7.555 2.77 -0.804 1 92.94 91 LEU A C 1
ATOM 707 O O . LEU A 1 91 ? 6.805 2.979 0.152 1 92.94 91 LEU A O 1
ATOM 711 N N . LEU A 1 92 ? 7.891 1.603 -1.18 1 93.81 92 LEU A N 1
ATOM 712 C CA . LEU A 1 92 ? 7.312 0.412 -0.569 1 93.81 92 LEU A CA 1
ATOM 713 C C . LEU A 1 92 ? 7.77 0.265 0.878 1 93.81 92 LEU A C 1
ATOM 715 O O . LEU A 1 92 ? 6.961 -0.036 1.761 1 93.81 92 LEU A O 1
ATOM 719 N N . LYS A 1 93 ? 9.016 0.517 1.076 1 94.38 93 LYS A N 1
ATOM 720 C CA . LYS A 1 93 ? 9.555 0.421 2.43 1 94.38 93 LYS A CA 1
ATOM 721 C C . LYS A 1 93 ? 8.883 1.423 3.363 1 94.38 93 LYS A C 1
ATOM 723 O O . LYS A 1 93 ? 8.422 1.06 4.449 1 94.38 93 LYS A O 1
ATOM 728 N N . ASN A 1 94 ? 8.727 2.613 2.838 1 93.44 94 ASN A N 1
ATOM 729 C CA . ASN A 1 94 ? 8.148 3.684 3.643 1 93.44 94 ASN A CA 1
ATOM 730 C C . ASN A 1 94 ? 6.648 3.486 3.844 1 93.44 94 ASN A C 1
ATOM 732 O O . ASN A 1 94 ? 6.086 3.947 4.84 1 93.44 94 ASN A O 1
ATOM 736 N N . ALA A 1 95 ? 6.062 2.734 2.971 1 93.94 95 ALA A N 1
ATOM 737 C CA . ALA A 1 95 ? 4.637 2.445 3.074 1 93.94 95 ALA A CA 1
ATOM 738 C C . ALA A 1 95 ? 4.383 1.249 3.988 1 93.94 95 ALA A C 1
ATOM 740 O O . ALA A 1 95 ? 3.234 0.851 4.195 1 93.94 95 ALA A O 1
ATOM 741 N N . GLY A 1 96 ? 5.48 0.645 4.473 1 91.56 96 GLY A N 1
ATOM 742 C CA . GLY A 1 96 ? 5.316 -0.41 5.457 1 91.56 96 GLY A CA 1
ATOM 743 C C . GLY A 1 96 ? 5.543 -1.799 4.891 1 91.56 96 GLY A C 1
ATOM 744 O O . GLY A 1 96 ? 5.223 -2.799 5.539 1 91.56 96 GLY A O 1
ATOM 745 N N . PHE A 1 97 ? 6.172 -1.804 3.699 1 91.88 97 PHE A N 1
ATOM 746 C CA . PHE A 1 97 ? 6.312 -3.107 3.061 1 91.88 97 PHE A CA 1
ATOM 747 C C . PHE A 1 97 ? 7.785 -3.488 2.926 1 91.88 97 PHE A C 1
ATOM 749 O O . PHE A 1 97 ? 8.188 -4.09 1.93 1 91.88 97 PHE A O 1
ATOM 756 N N . SER A 1 98 ? 8.508 -3.184 3.85 1 91.06 98 SER A N 1
ATOM 757 C CA . SER A 1 98 ? 9.945 -3.455 3.857 1 91.06 98 SER A CA 1
ATOM 758 C C . SER A 1 98 ? 10.227 -4.953 3.824 1 91.06 98 SER A C 1
ATOM 760 O O . SER A 1 98 ? 11.211 -5.391 3.232 1 91.06 98 SER A O 1
ATOM 762 N N . ASN A 1 99 ? 9.273 -5.707 4.387 1 87.19 99 ASN A N 1
ATOM 763 C CA . ASN A 1 99 ? 9.492 -7.148 4.5 1 87.19 99 ASN A CA 1
ATOM 764 C C . ASN A 1 99 ? 9.43 -7.832 3.137 1 87.19 99 ASN A C 1
ATOM 766 O O . ASN A 1 99 ? 9.875 -8.977 2.99 1 87.19 99 ASN A O 1
ATOM 770 N N . TYR A 1 100 ? 8.891 -7.105 2.16 1 84.81 100 TYR A N 1
ATOM 771 C CA . TYR A 1 100 ? 8.789 -7.684 0.826 1 84.81 100 TYR A CA 1
ATOM 772 C C . TYR A 1 100 ? 10.031 -7.367 0.001 1 84.81 100 TYR A C 1
ATOM 774 O O . TYR A 1 100 ? 10.266 -7.977 -1.046 1 84.81 100 TYR A O 1
ATOM 782 N N . ILE A 1 101 ? 10.773 -6.379 0.536 1 83.75 101 ILE A N 1
ATOM 783 C CA . ILE A 1 101 ? 11.914 -5.891 -0.228 1 83.75 101 ILE A CA 1
ATOM 784 C C . ILE A 1 101 ? 13.203 -6.461 0.352 1 83.75 101 ILE A C 1
ATOM 786 O O . ILE A 1 101 ? 13.398 -6.473 1.571 1 83.75 101 ILE A O 1
ATOM 790 N N . ASN A 1 102 ? 14 -7.066 -0.441 1 72.75 102 ASN A N 1
ATOM 791 C CA . ASN A 1 102 ? 15.297 -7.586 -0.015 1 72.75 102 ASN A CA 1
ATOM 792 C C . ASN A 1 102 ? 16.312 -6.469 0.177 1 72.75 102 ASN A C 1
ATOM 794 O O . ASN A 1 102 ? 16.234 -5.426 -0.479 1 72.75 102 ASN A O 1
ATOM 798 N N . MET B 1 1 ? -6.285 28.406 -8.953 1 49.19 1 MET B N 1
ATOM 799 C CA . MET B 1 1 ? -6.492 27.125 -9.602 1 49.19 1 MET B CA 1
ATOM 800 C C . MET B 1 1 ? -6.871 26.047 -8.578 1 49.19 1 MET B C 1
ATOM 802 O O . MET B 1 1 ? -6.227 25.938 -7.535 1 49.19 1 MET B O 1
ATOM 806 N N . THR B 1 2 ? -8.07 25.547 -8.75 1 66.88 2 THR B N 1
ATOM 807 C CA . THR B 1 2 ? -8.68 24.797 -7.664 1 66.88 2 THR B CA 1
ATOM 808 C C . THR B 1 2 ? -7.992 23.438 -7.492 1 66.88 2 THR B C 1
ATOM 810 O O . THR B 1 2 ? -7.805 22.703 -8.461 1 66.88 2 THR B O 1
ATOM 813 N N . GLU B 1 3 ? -7.328 23.25 -6.43 1 82.69 3 GLU B N 1
ATOM 814 C CA . GLU B 1 3 ? -6.641 22 -6.152 1 82.69 3 GLU B CA 1
ATOM 815 C C . GLU B 1 3 ? -7.613 20.828 -6.168 1 82.69 3 GLU B C 1
ATOM 817 O O . GLU B 1 3 ? -8.789 20.984 -5.824 1 82.69 3 GLU B O 1
ATOM 822 N N . ASN B 1 4 ? -7.176 19.688 -6.723 1 93.12 4 ASN B N 1
ATOM 823 C CA . ASN B 1 4 ? -8.016 18.5 -6.77 1 93.12 4 ASN B CA 1
ATOM 824 C C . ASN B 1 4 ? -8 17.75 -5.438 1 93.12 4 ASN B C 1
ATOM 826 O O . ASN B 1 4 ? -8.383 16.578 -5.371 1 93.12 4 ASN B O 1
ATOM 830 N N . PHE B 1 5 ? -7.551 18.469 -4.398 1 96.75 5 PHE B N 1
ATOM 831 C CA . PHE B 1 5 ? -7.535 17.938 -3.039 1 96.75 5 PHE B CA 1
ATOM 832 C C . PHE B 1 5 ? -7.789 19.047 -2.023 1 96.75 5 PHE B C 1
ATOM 834 O O . PHE B 1 5 ? -7.707 20.234 -2.357 1 96.75 5 PHE B O 1
ATOM 841 N N . ASN B 1 6 ? -8.188 18.656 -0.788 1 96.75 6 ASN B N 1
ATOM 842 C CA . ASN B 1 6 ? -8.336 19.609 0.309 1 96.75 6 ASN B CA 1
ATOM 843 C C . ASN B 1 6 ? -7.719 19.078 1.599 1 96.75 6 ASN B C 1
ATOM 845 O O . ASN B 1 6 ? -7.797 17.875 1.88 1 96.75 6 ASN B O 1
ATOM 849 N N . VAL B 1 7 ? -7.098 20.016 2.34 1 97.31 7 VAL B N 1
ATOM 850 C CA . VAL B 1 7 ? -6.582 19.719 3.674 1 97.31 7 VAL B CA 1
ATOM 851 C C . VAL B 1 7 ? -7.086 20.781 4.66 1 97.31 7 VAL B C 1
ATOM 853 O O . VAL B 1 7 ? -6.883 21.969 4.461 1 97.31 7 VAL B O 1
ATOM 856 N N . ASP B 1 8 ? -7.793 20.297 5.668 1 97.88 8 ASP B N 1
ATOM 857 C CA . ASP B 1 8 ? -8.266 21.188 6.715 1 97.88 8 ASP B CA 1
ATOM 858 C C . ASP B 1 8 ? -7.598 20.875 8.055 1 97.88 8 ASP B C 1
ATOM 860 O O . ASP B 1 8 ? -7.418 19.703 8.398 1 97.88 8 ASP B O 1
ATOM 864 N N . PHE B 1 9 ? -7.254 21.906 8.75 1 97.88 9 PHE B N 1
ATOM 865 C CA . PHE B 1 9 ? -6.609 21.75 10.055 1 97.88 9 PHE B CA 1
ATOM 866 C C . PHE B 1 9 ? -7.461 22.375 11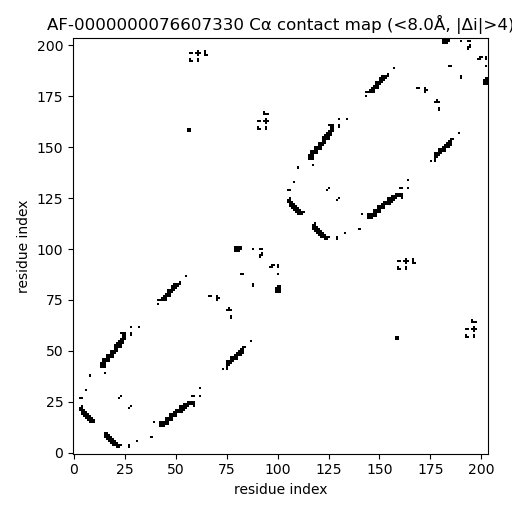.156 1 97.88 9 PHE B C 1
ATOM 868 O O . PHE B 1 9 ? -7.977 23.484 11 1 97.88 9 PHE B O 1
ATOM 875 N N . LYS B 1 10 ? -7.668 21.594 12.195 1 97.5 10 LYS B N 1
ATOM 876 C CA . LYS B 1 10 ? -8.289 22.125 13.406 1 97.5 10 LYS B CA 1
ATOM 877 C C . LYS B 1 10 ? -7.496 21.734 14.648 1 97.5 10 LYS B C 1
ATOM 879 O O . LYS B 1 10 ? -7.125 20.562 14.812 1 97.5 10 LYS B O 1
ATOM 884 N N . GLU B 1 11 ? -7.203 22.688 15.469 1 94.88 11 GLU B N 1
ATOM 885 C CA . GLU B 1 11 ? -6.473 22.422 16.703 1 94.88 11 GLU B CA 1
ATOM 886 C C . GLU B 1 11 ? -7.328 22.734 17.938 1 94.88 11 GLU B C 1
ATOM 888 O O . GLU B 1 11 ? -7.992 23.766 17.984 1 94.88 11 GLU B O 1
ATOM 893 N N . ASN B 1 12 ? -7.418 21.641 18.75 1 94.06 12 ASN B N 1
ATOM 894 C CA . ASN B 1 12 ? -8.156 21.812 20 1 94.06 12 ASN B CA 1
ATOM 895 C C . ASN B 1 12 ? -7.414 21.203 21.172 1 94.06 12 ASN B C 1
ATOM 897 O O . ASN B 1 12 ? -7.258 19.984 21.266 1 94.06 12 ASN B O 1
ATOM 901 N N . ASN B 1 13 ? -7.035 22 22.141 1 93.44 13 ASN B N 1
ATOM 902 C CA . ASN B 1 13 ? -6.41 21.562 23.375 1 93.44 13 ASN B CA 1
ATOM 903 C C . ASN B 1 13 ? -5.27 20.578 23.109 1 93.44 13 ASN B C 1
ATOM 905 O O . ASN B 1 13 ? -5.203 19.516 23.719 1 93.44 13 ASN B O 1
ATOM 909 N N . GLY B 1 14 ? -4.445 20.859 22.125 1 93.5 14 GLY B N 1
ATOM 910 C CA . GLY B 1 14 ? -3.262 20.062 21.844 1 93.5 14 GLY B CA 1
ATOM 911 C C . GLY B 1 14 ? -3.512 18.969 20.828 1 93.5 14 GLY B C 1
ATOM 912 O O . GLY B 1 14 ? -2.572 18.297 20.391 1 93.5 14 GLY B O 1
ATOM 913 N N . GLN B 1 15 ? -4.781 18.812 20.547 1 96.5 15 GLN B N 1
ATOM 914 C CA . GLN B 1 15 ? -5.117 17.844 19.516 1 96.5 15 GLN B CA 1
ATOM 915 C C . GLN B 1 15 ? -5.211 18.5 18.141 1 96.5 15 GLN B C 1
ATOM 917 O O . GLN B 1 15 ? -5.891 19.516 17.984 1 96.5 15 GLN B O 1
ATOM 922 N N . LEU B 1 16 ? -4.473 18.016 17.188 1 97.81 16 LEU B N 1
ATOM 923 C CA . LEU B 1 16 ? -4.527 18.484 15.805 1 97.81 16 LEU B CA 1
ATOM 924 C C . LEU B 1 16 ? -5.355 17.547 14.938 1 97.81 16 LEU B C 1
ATOM 926 O O . LEU B 1 16 ? -5.016 16.359 14.805 1 97.81 16 LEU B O 1
ATOM 930 N N . ASP B 1 17 ? -6.465 18.016 14.422 1 98 17 ASP B N 1
ATOM 931 C CA . ASP B 1 17 ? -7.293 17.266 13.484 1 98 17 ASP B CA 1
ATOM 932 C C . ASP B 1 17 ? -6.977 17.641 12.039 1 98 17 ASP B C 1
ATOM 934 O O . ASP B 1 17 ? -6.988 18.828 11.688 1 98 17 ASP B O 1
ATOM 938 N N . ILE B 1 18 ? -6.652 16.656 11.266 1 98.19 18 ILE B N 1
ATOM 939 C CA . ILE B 1 18 ? -6.355 16.844 9.852 1 98.19 18 ILE B CA 1
ATOM 940 C C . ILE B 1 18 ? -7.418 16.141 9.008 1 98.19 18 ILE B C 1
ATOM 942 O O . ILE B 1 18 ? -7.605 14.93 9.117 1 98.19 18 ILE B O 1
ATOM 946 N N . ALA B 1 19 ? -8.148 16.891 8.203 1 98.12 19 ALA B N 1
ATOM 947 C CA . ALA B 1 19 ? -9.148 16.312 7.305 1 98.12 19 ALA B CA 1
ATOM 948 C C . ALA B 1 19 ? -8.68 16.375 5.852 1 98.12 19 ALA B C 1
ATOM 950 O O . ALA B 1 19 ? -8.297 17.438 5.363 1 98.12 19 ALA B O 1
ATOM 951 N N . LEU B 1 20 ? -8.703 15.242 5.219 1 97.75 20 LEU B N 1
ATOM 952 C CA . LEU B 1 20 ? -8.258 15.141 3.834 1 97.75 20 LEU B CA 1
ATOM 953 C C . LEU B 1 20 ? -9.414 14.75 2.92 1 97.75 20 LEU B C 1
ATOM 955 O O . LEU B 1 20 ? -10.25 13.922 3.287 1 97.75 20 LEU B O 1
ATOM 959 N N . SER B 1 21 ? -9.438 15.273 1.667 1 97.19 21 SER B N 1
ATOM 960 C CA . SER B 1 21 ? -10.438 14.898 0.667 1 97.19 21 SER B CA 1
ATOM 961 C C . SER B 1 21 ? -9.914 15.133 -0.747 1 97.19 21 SER B C 1
ATOM 963 O O . SER B 1 21 ? -8.898 15.797 -0.937 1 97.19 21 SER B O 1
ATOM 965 N N . GLY B 1 22 ? -10.555 14.445 -1.734 1 96.19 22 GLY B N 1
ATOM 966 C CA . GLY B 1 22 ? -10.211 14.641 -3.135 1 96.19 22 GLY B CA 1
ATOM 967 C C . GLY B 1 22 ? -9.234 13.602 -3.658 1 96.19 22 GLY B C 1
ATOM 968 O O . GLY B 1 22 ? -9.352 12.414 -3.354 1 96.19 22 GLY B O 1
ATOM 969 N N . GLN B 1 23 ? -8.32 14.008 -4.578 1 95.31 23 GLN B N 1
ATOM 970 C CA . GLN B 1 23 ? -7.324 13.125 -5.172 1 95.31 23 GLN B CA 1
ATOM 971 C C . GLN B 1 23 ? -6.094 13.008 -4.281 1 95.31 23 GLN B C 1
ATOM 973 O O . GLN B 1 23 ? -5.328 13.961 -4.141 1 95.31 23 GLN B O 1
ATOM 978 N N . LEU B 1 24 ? -5.922 11.883 -3.684 1 96.12 24 LEU B N 1
ATOM 979 C CA . LEU B 1 24 ? -4.809 11.641 -2.775 1 96.12 24 LEU B CA 1
ATOM 980 C C . LEU B 1 24 ? -3.801 10.68 -3.398 1 96.12 24 LEU B C 1
ATOM 982 O O . LEU B 1 24 ? -3.697 9.523 -2.979 1 96.12 24 LEU B O 1
ATOM 986 N N . THR B 1 25 ? -3.127 11.258 -4.395 1 95.62 25 THR B N 1
ATOM 987 C CA . THR B 1 25 ? -2.219 10.492 -5.234 1 95.62 25 THR B CA 1
ATOM 988 C C . THR B 1 25 ? -0.854 11.172 -5.324 1 95.62 25 THR B C 1
ATOM 990 O O . THR B 1 25 ? -0.641 12.227 -4.723 1 95.62 25 THR B O 1
ATOM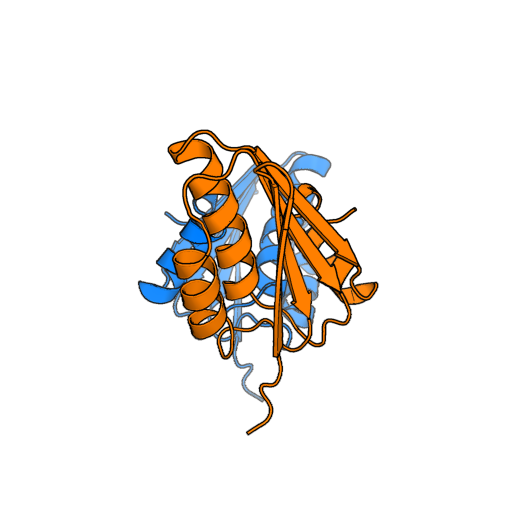 993 N N . ILE B 1 26 ? 0.017 10.523 -5.984 1 92.88 26 ILE B N 1
ATOM 994 C CA . ILE B 1 26 ? 1.392 10.984 -6.129 1 92.88 26 ILE B CA 1
ATOM 995 C C . ILE B 1 26 ? 1.398 12.453 -6.551 1 92.88 26 ILE B C 1
ATOM 997 O O . ILE B 1 26 ? 2.311 13.203 -6.195 1 92.88 26 ILE B O 1
ATOM 1001 N N . ASN B 1 27 ? 0.284 12.906 -7.223 1 93.44 27 ASN B N 1
ATOM 1002 C CA . ASN B 1 27 ? 0.224 14.266 -7.746 1 93.44 27 ASN B CA 1
ATOM 1003 C C . ASN B 1 27 ? -0.105 15.273 -6.648 1 93.44 27 ASN B C 1
ATOM 1005 O O . ASN B 1 27 ? 0.191 16.469 -6.785 1 93.44 27 ASN B O 1
ATOM 1009 N N . SER B 1 28 ? -0.669 14.836 -5.578 1 96.75 28 SER B N 1
ATOM 1010 C CA . SER B 1 28 ? -1.124 15.766 -4.547 1 96.75 28 SER B CA 1
ATOM 1011 C C . SER B 1 28 ? -0.329 15.594 -3.258 1 96.75 28 SER B C 1
ATOM 1013 O O . SER B 1 28 ? -0.222 16.516 -2.457 1 96.75 28 SER B O 1
ATOM 1015 N N . ILE B 1 29 ? 0.292 14.508 -3.059 1 96.62 29 ILE B N 1
ATOM 1016 C CA . ILE B 1 29 ? 0.793 14.086 -1.753 1 96.62 29 ILE B CA 1
ATOM 1017 C C . ILE B 1 29 ? 1.988 14.953 -1.359 1 96.62 29 ILE B C 1
ATOM 1019 O O . ILE B 1 29 ? 2.174 15.266 -0.18 1 96.62 29 ILE B O 1
ATOM 1023 N N . LYS B 1 30 ? 2.77 15.305 -2.352 1 95.31 30 LYS B N 1
ATOM 1024 C CA . LYS B 1 30 ? 3.912 16.156 -2.018 1 95.31 30 LYS B CA 1
ATOM 1025 C C . LYS B 1 30 ? 3.459 17.438 -1.338 1 95.31 30 LYS B C 1
ATOM 1027 O O . LYS B 1 30 ? 3.98 17.812 -0.282 1 95.31 30 LYS B O 1
ATOM 1032 N N . LYS B 1 31 ? 2.543 18.078 -1.96 1 96.75 31 LYS B N 1
ATOM 1033 C CA . LYS B 1 31 ? 2.021 19.328 -1.401 1 96.75 31 LYS B CA 1
ATOM 1034 C C . LYS B 1 31 ? 1.331 19.078 -0.063 1 96.75 31 LYS B C 1
ATOM 1036 O O . LYS B 1 31 ? 1.501 19.859 0.88 1 96.75 31 LYS B O 1
ATOM 1041 N N . ILE B 1 32 ? 0.586 18.047 0.049 1 97.5 32 ILE B N 1
ATOM 1042 C CA . ILE B 1 32 ? -0.128 17.703 1.274 1 97.5 32 ILE B CA 1
ATOM 1043 C C . ILE B 1 32 ? 0.872 17.469 2.404 1 97.5 32 ILE B C 1
ATOM 1045 O O . ILE B 1 32 ? 0.679 17.953 3.523 1 97.5 32 ILE B O 1
ATOM 1049 N N . THR B 1 33 ? 1.949 16.781 2.111 1 96.88 33 THR B N 1
ATOM 1050 C CA . THR B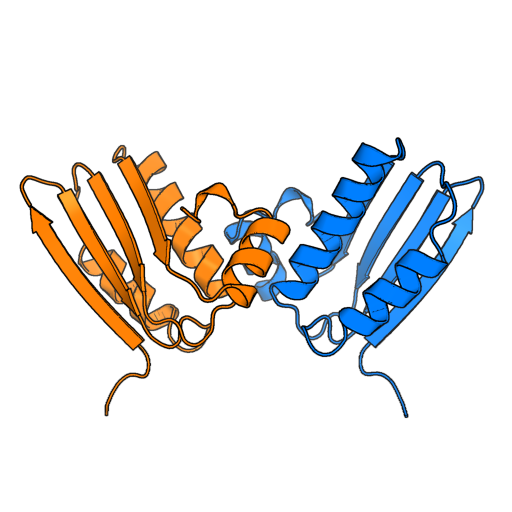 1 33 ? 2.986 16.484 3.094 1 96.88 33 THR B CA 1
ATOM 1051 C C . THR B 1 33 ? 3.609 17.766 3.625 1 96.88 33 THR B C 1
ATOM 1053 O O . THR B 1 33 ? 3.781 17.938 4.836 1 96.88 33 THR B O 1
ATOM 1056 N N . GLU B 1 34 ? 3.861 18.641 2.76 1 96.12 34 GLU B N 1
ATOM 1057 C CA . GLU B 1 34 ? 4.457 19.922 3.156 1 96.12 34 GLU B CA 1
ATOM 1058 C C . GLU B 1 34 ? 3.512 20.719 4.055 1 96.12 34 GLU B C 1
ATOM 1060 O O . GLU B 1 34 ? 3.941 21.297 5.047 1 96.12 34 GLU B O 1
ATOM 1065 N N . ASP B 1 35 ? 2.262 20.703 3.689 1 95.88 35 ASP B N 1
ATOM 1066 C CA . ASP B 1 35 ? 1.258 21.406 4.484 1 95.88 35 ASP B CA 1
ATOM 1067 C C . ASP B 1 35 ? 1.167 20.812 5.891 1 95.88 35 ASP B C 1
ATOM 1069 O O . ASP B 1 35 ? 1.151 21.547 6.879 1 95.88 35 ASP B O 1
ATOM 1073 N N . ILE B 1 36 ? 1.177 19.562 5.973 1 96.75 36 ILE B N 1
ATOM 1074 C CA . ILE B 1 36 ? 1.029 18.875 7.254 1 96.75 36 ILE B CA 1
ATOM 1075 C C . ILE B 1 36 ? 2.26 19.141 8.117 1 96.75 36 ILE B C 1
ATOM 1077 O O . ILE B 1 36 ? 2.135 19.469 9.305 1 96.75 36 ILE B O 1
ATOM 1081 N N . LYS B 1 37 ? 3.387 18.984 7.535 1 94.5 37 LYS B N 1
ATOM 1082 C CA . LYS B 1 37 ? 4.629 19.188 8.281 1 94.5 37 LYS B CA 1
ATOM 1083 C C . LYS B 1 37 ? 4.688 20.594 8.867 1 94.5 37 LYS B C 1
ATOM 1085 O O . LYS B 1 37 ? 5.18 20.781 9.984 1 94.5 37 LYS B O 1
ATOM 1090 N N . SER B 1 38 ? 4.164 21.547 8.141 1 94.56 38 SER B N 1
ATOM 1091 C CA . SER B 1 38 ? 4.203 22.938 8.586 1 94.56 38 SER B CA 1
ATOM 1092 C C . SER B 1 38 ? 3.215 23.188 9.719 1 94.56 38 SER B C 1
ATOM 1094 O O . SER B 1 38 ? 3.344 24.172 10.461 1 94.56 38 SER B O 1
ATOM 1096 N N . HIS B 1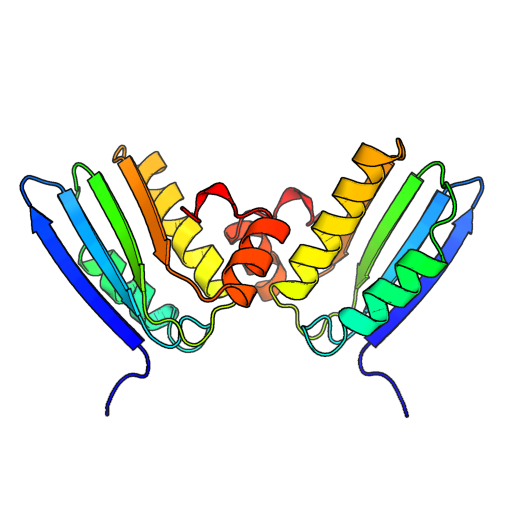 39 ? 2.264 22.266 9.914 1 93.62 39 HIS B N 1
ATOM 1097 C CA . HIS B 1 39 ? 1.209 22.484 10.898 1 93.62 39 HIS B CA 1
ATOM 1098 C C . HIS B 1 39 ? 1.456 21.672 12.164 1 93.62 39 HIS B C 1
ATOM 1100 O O . HIS B 1 39 ? 0.866 21.938 13.211 1 93.62 39 HIS B O 1
ATOM 1106 N N . ILE B 1 40 ? 2.199 20.641 12.023 1 91.56 40 ILE B N 1
ATOM 1107 C CA . ILE B 1 40 ? 2.473 19.812 13.195 1 91.56 40 ILE B CA 1
ATOM 1108 C C . ILE B 1 40 ? 3.59 20.438 14.023 1 91.56 40 ILE B C 1
ATOM 1110 O O . ILE B 1 40 ? 4.754 20.422 13.617 1 91.56 40 ILE B O 1
ATOM 1114 N N . LYS B 1 41 ? 3.027 21.047 15.07 1 89.5 41 LYS B N 1
ATOM 1115 C CA . LYS B 1 41 ? 3.926 21.688 16.031 1 89.5 41 LYS B CA 1
ATOM 1116 C C . LYS B 1 41 ? 3.791 21.031 17.422 1 89.5 41 LYS B C 1
ATOM 1118 O O . LYS B 1 41 ? 2.9 21.391 18.188 1 89.5 41 LYS B O 1
ATOM 1123 N N . ASN B 1 42 ? 4.418 20.078 17.781 1 87.94 42 ASN B N 1
ATOM 1124 C CA . ASN B 1 42 ? 4.488 19.344 19.047 1 87.94 42 ASN B CA 1
ATOM 1125 C C . ASN B 1 42 ? 3.1 19.094 19.625 1 87.94 42 ASN B C 1
ATOM 1127 O O . ASN B 1 42 ? 2.807 19.531 20.75 1 87.94 42 ASN B O 1
ATOM 1131 N N . PRO B 1 43 ? 2.184 18.484 18.891 1 94.81 43 PRO B N 1
ATOM 1132 C CA . PRO B 1 43 ? 0.835 18.219 19.391 1 94.81 43 PRO B CA 1
ATOM 1133 C C . PRO B 1 43 ? 0.808 17.109 20.438 1 94.81 43 PRO B C 1
ATOM 1135 O O . PRO B 1 43 ? 1.733 16.297 20.516 1 94.81 43 PRO B O 1
ATOM 1138 N N . LYS B 1 44 ? -0.239 17.172 21.25 1 96.06 44 LYS B N 1
ATOM 1139 C CA . LYS B 1 44 ? -0.482 16.062 22.172 1 96.06 44 LYS B CA 1
ATOM 1140 C C . LYS B 1 44 ? -0.972 14.82 21.422 1 96.06 44 LYS B C 1
ATOM 1142 O O . LYS B 1 44 ? -0.654 13.695 21.797 1 96.06 44 LYS B O 1
ATOM 1147 N N . SER B 1 45 ? -1.819 15.125 20.375 1 97.81 45 SER B N 1
ATOM 1148 C CA . SER B 1 45 ? -2.363 14.055 19.547 1 97.81 45 SER B CA 1
ATOM 1149 C C . SER B 1 45 ? -2.744 14.57 18.172 1 97.81 45 SER B C 1
ATOM 1151 O O . SER B 1 45 ? -2.959 15.773 17.984 1 97.81 45 SER B O 1
ATOM 1153 N N . VAL B 1 46 ? -2.693 13.672 17.156 1 97.62 46 VAL B N 1
ATOM 1154 C CA . VAL B 1 46 ? -3.094 13.984 15.797 1 97.62 46 VAL B CA 1
ATOM 1155 C C . VAL B 1 46 ? -4.176 13.016 15.336 1 97.62 46 VAL B C 1
ATOM 1157 O O . VAL B 1 46 ? -4.062 11.805 15.555 1 97.62 46 VAL B O 1
ATOM 1160 N N . SER B 1 47 ? -5.242 13.516 14.828 1 97.25 47 SER B N 1
ATOM 1161 C CA . SER B 1 47 ? -6.277 12.703 14.195 1 97.25 47 SER B CA 1
ATOM 1162 C C . SER B 1 47 ? -6.398 13.031 12.711 1 97.25 47 SER B C 1
ATOM 1164 O O . SER B 1 47 ? -6.539 14.195 12.336 1 97.25 47 SER B O 1
ATOM 1166 N N . VAL B 1 48 ? -6.273 12.016 11.875 1 97.5 48 VAL B N 1
ATOM 1167 C CA . VAL B 1 48 ? -6.406 12.18 10.43 1 97.5 48 VAL B CA 1
ATOM 1168 C C . VAL B 1 48 ? -7.723 11.57 9.961 1 97.5 48 VAL B C 1
ATOM 1170 O O . VAL B 1 48 ? -7.984 10.383 10.188 1 97.5 48 VAL B O 1
ATOM 1173 N N . SER B 1 49 ? -8.555 12.375 9.359 1 97.25 49 SER B N 1
ATOM 1174 C CA . SER B 1 49 ? -9.805 11.898 8.773 1 97.25 49 SER B CA 1
ATOM 1175 C C . SER B 1 49 ? -9.805 12.07 7.258 1 97.25 49 SER B C 1
ATOM 1177 O O . SER B 1 49 ? -9.312 13.078 6.742 1 97.25 49 SER B O 1
ATOM 1179 N N . VAL B 1 50 ? -10.289 11.055 6.566 1 96.75 50 VAL B N 1
ATOM 1180 C CA . VAL B 1 50 ? -10.359 11.062 5.109 1 96.75 50 VAL B CA 1
ATOM 1181 C C . VAL B 1 50 ? -11.805 10.859 4.66 1 96.75 50 VAL B C 1
ATOM 1183 O O . VAL B 1 50 ? -12.469 9.914 5.086 1 96.75 50 VAL B O 1
ATOM 1186 N N . LYS B 1 51 ? -12.234 11.766 3.92 1 93.88 51 LYS B N 1
ATOM 1187 C CA . LYS B 1 51 ? -13.586 11.68 3.369 1 93.88 51 LYS B CA 1
ATOM 1188 C C . LYS B 1 51 ? -13.625 12.172 1.926 1 93.88 51 LYS B C 1
ATOM 1190 O O . LYS B 1 51 ? -12.734 12.914 1.495 1 93.88 51 LYS B O 1
ATOM 1195 N N . ASP B 1 52 ? -14.664 11.742 1.159 1 94.31 52 ASP B N 1
ATOM 1196 C CA . ASP B 1 52 ? -14.914 12.211 -0.202 1 94.31 52 ASP B CA 1
ATOM 1197 C C . ASP B 1 52 ? -13.68 12.039 -1.077 1 94.31 52 ASP B C 1
ATOM 1199 O O . ASP B 1 52 ? -13.227 12.992 -1.721 1 94.31 52 ASP B O 1
ATOM 1203 N N . VAL B 1 53 ? -13.188 10.844 -1.127 1 94.62 53 VAL B N 1
ATOM 1204 C CA . VAL B 1 53 ? -11.961 10.523 -1.844 1 94.62 53 VAL B CA 1
ATOM 1205 C C . VAL B 1 53 ? -12.289 10.102 -3.273 1 94.62 53 VAL B C 1
ATOM 1207 O O . VAL B 1 53 ? -13.242 9.344 -3.5 1 94.62 53 VAL B O 1
ATOM 1210 N N . ASP B 1 54 ? -11.484 10.578 -4.121 1 91.75 54 ASP B N 1
ATOM 1211 C CA . ASP B 1 54 ? -11.633 10.203 -5.523 1 91.75 54 ASP B CA 1
ATOM 1212 C C . ASP B 1 54 ? -10.688 9.062 -5.895 1 91.75 54 ASP B C 1
ATOM 1214 O O . ASP B 1 54 ? -11.062 8.172 -6.656 1 91.75 54 ASP B O 1
ATOM 1218 N N . ASN B 1 55 ? -9.516 9.148 -5.41 1 91.81 55 ASN B N 1
ATOM 1219 C CA . ASN B 1 55 ? -8.5 8.156 -5.734 1 91.81 55 ASN B CA 1
ATOM 1220 C C . ASN B 1 55 ? -7.367 8.156 -4.707 1 91.81 55 ASN B C 1
ATOM 1222 O O . ASN B 1 55 ? -7.09 9.188 -4.09 1 91.81 55 ASN B O 1
ATOM 1226 N N . ILE B 1 56 ? -6.723 6.984 -4.477 1 94.62 56 ILE B N 1
ATOM 1227 C CA . ILE B 1 56 ? -5.566 6.852 -3.596 1 94.62 56 ILE B CA 1
ATOM 1228 C C . ILE B 1 56 ? -4.508 5.977 -4.262 1 94.62 56 ILE B C 1
ATOM 1230 O O . ILE B 1 56 ? -4.812 5.215 -5.184 1 94.62 56 ILE B O 1
ATOM 1234 N N . ASP B 1 57 ? -3.268 6.164 -3.855 1 94.25 57 ASP B N 1
ATOM 1235 C CA . ASP B 1 57 ? -2.195 5.281 -4.305 1 94.25 57 ASP B CA 1
ATOM 1236 C C . ASP B 1 57 ? -1.179 5.043 -3.189 1 94.25 57 ASP B C 1
ATOM 1238 O O . ASP B 1 57 ? -1.438 5.359 -2.027 1 94.25 57 ASP B O 1
ATOM 1242 N N . LEU B 1 58 ? -0.035 4.496 -3.506 1 94.5 58 LEU B N 1
ATOM 1243 C CA . LEU B 1 58 ? 0.972 4.09 -2.531 1 94.5 58 LEU B CA 1
ATOM 1244 C C . LEU B 1 58 ? 1.514 5.297 -1.775 1 94.5 58 LEU B C 1
ATOM 1246 O O . LEU B 1 58 ? 1.857 5.195 -0.596 1 94.5 58 LEU B O 1
ATOM 1250 N N . THR B 1 59 ? 1.524 6.426 -2.512 1 95.62 59 THR B N 1
ATOM 1251 C CA . THR B 1 59 ? 2.086 7.602 -1.854 1 95.62 59 THR B CA 1
ATOM 1252 C C . THR B 1 59 ? 1.17 8.086 -0.735 1 95.62 59 THR B C 1
ATOM 1254 O O . THR B 1 59 ? 1.637 8.648 0.259 1 95.62 59 THR B O 1
ATOM 1257 N N . PHE B 1 60 ? -0.125 7.844 -0.86 1 96.25 60 PHE B N 1
ATOM 1258 C CA . PHE B 1 60 ? -1.058 8.156 0.216 1 96.25 60 PHE B CA 1
ATOM 1259 C C . PHE B 1 60 ? -0.783 7.293 1.44 1 96.25 60 PHE B C 1
ATOM 1261 O O . PHE B 1 60 ? -0.735 7.793 2.564 1 96.25 60 PHE B O 1
ATOM 1268 N N . ILE B 1 61 ? -0.552 6.062 1.211 1 95.5 61 ILE B N 1
ATOM 1269 C CA . ILE B 1 61 ? -0.227 5.141 2.293 1 95.5 61 ILE B CA 1
ATOM 1270 C C . ILE B 1 61 ? 1.073 5.574 2.969 1 95.5 61 ILE B C 1
ATOM 1272 O O . ILE B 1 61 ? 1.174 5.566 4.195 1 95.5 61 ILE B O 1
ATOM 1276 N N . GLN B 1 62 ? 1.986 5.926 2.178 1 96 62 GLN B N 1
ATOM 1277 C CA . GLN B 1 62 ? 3.252 6.422 2.705 1 96 62 GLN B CA 1
ATOM 1278 C C . GLN B 1 62 ? 3.033 7.609 3.637 1 96 62 GLN B C 1
ATOM 1280 O O . GLN B 1 62 ? 3.666 7.707 4.691 1 96 62 GLN B O 1
ATOM 1285 N N . LEU B 1 63 ? 2.18 8.5 3.217 1 97.06 63 LEU B N 1
ATOM 1286 C CA . LEU B 1 63 ? 1.877 9.672 4.035 1 97.06 63 LEU B CA 1
ATOM 1287 C C . LEU B 1 63 ? 1.338 9.25 5.398 1 97.06 63 LEU B C 1
ATOM 1289 O O . LEU B 1 63 ? 1.789 9.758 6.43 1 97.06 63 LEU B O 1
ATOM 1293 N N . LEU B 1 64 ? 0.381 8.32 5.395 1 96.5 64 LEU B N 1
ATOM 1294 C CA . LEU B 1 64 ? -0.216 7.867 6.648 1 96.5 64 LEU B CA 1
ATOM 1295 C C . LEU B 1 64 ? 0.838 7.242 7.559 1 96.5 64 LEU B C 1
ATOM 1297 O O . LEU B 1 64 ? 0.886 7.543 8.75 1 96.5 64 LEU B O 1
ATOM 1301 N N . GLN B 1 65 ? 1.656 6.492 6.945 1 95.38 65 GLN B N 1
ATOM 1302 C CA . GLN B 1 65 ? 2.723 5.848 7.707 1 95.38 65 GLN B CA 1
ATOM 1303 C C . GLN B 1 65 ? 3.701 6.879 8.258 1 95.38 65 GLN B C 1
ATOM 1305 O O . GLN B 1 65 ? 4.172 6.754 9.391 1 95.38 65 GLN B O 1
ATOM 1310 N N . SER B 1 66 ? 3.979 7.832 7.465 1 95.94 66 SER B N 1
ATOM 1311 C CA . SER B 1 66 ? 4.906 8.875 7.883 1 95.94 66 SER B CA 1
ATOM 1312 C C . SER B 1 66 ? 4.379 9.633 9.102 1 95.94 66 SER B C 1
ATOM 1314 O O . SER B 1 66 ? 5.133 9.938 10.023 1 95.94 66 SER B O 1
ATOM 1316 N N . ILE B 1 67 ? 3.121 9.938 9.125 1 96.38 67 ILE B N 1
ATOM 1317 C CA . ILE B 1 67 ? 2.496 10.625 10.25 1 96.38 67 ILE B CA 1
ATOM 1318 C C . ILE B 1 67 ? 2.549 9.742 11.492 1 96.38 67 ILE B C 1
ATOM 1320 O O . ILE B 1 67 ? 2.895 10.203 12.578 1 96.38 67 ILE B O 1
ATOM 1324 N N . LYS B 1 68 ? 2.264 8.523 11.281 1 95.88 68 LYS B N 1
ATOM 1325 C CA . LYS B 1 68 ? 2.299 7.57 12.383 1 95.88 68 LYS B CA 1
ATOM 1326 C C . LYS B 1 68 ? 3.703 7.465 12.977 1 95.88 68 LYS B C 1
ATOM 1328 O O . LYS B 1 68 ? 3.877 7.516 14.195 1 95.88 68 LYS B O 1
ATOM 1333 N N . ASN B 1 69 ? 4.652 7.332 12.102 1 95.31 69 ASN B N 1
ATOM 1334 C CA . ASN B 1 69 ? 6.043 7.215 12.539 1 95.31 69 ASN B CA 1
ATOM 1335 C C . ASN B 1 69 ? 6.512 8.469 13.258 1 95.31 69 ASN B C 1
ATOM 1337 O O . ASN B 1 69 ? 7.242 8.391 14.25 1 95.31 69 ASN B O 1
ATOM 1341 N N . SER B 1 70 ? 6.102 9.594 12.758 1 95.44 70 SER B N 1
ATOM 1342 C CA . SER B 1 70 ? 6.438 10.852 13.422 1 95.44 70 SER B CA 1
ATOM 1343 C C . SER B 1 70 ? 5.867 10.898 14.836 1 95.44 70 SER B C 1
ATOM 1345 O O . SER B 1 70 ? 6.539 11.359 15.758 1 95.44 70 SER B O 1
ATOM 1347 N N . GLY B 1 71 ? 4.641 10.461 14.961 1 96.31 71 GLY B N 1
ATOM 1348 C CA . GLY B 1 71 ? 4.035 10.383 16.281 1 96.31 71 GLY B CA 1
ATOM 1349 C C . GLY B 1 71 ? 4.816 9.516 17.25 1 96.31 71 GLY B C 1
ATOM 1350 O O . GLY B 1 71 ? 5.059 9.914 18.391 1 96.31 71 GLY B O 1
ATOM 1351 N N . LYS B 1 72 ? 5.246 8.375 16.766 1 96.44 72 LYS B N 1
ATOM 1352 C CA . LYS B 1 72 ? 6.039 7.465 17.578 1 96.44 72 LYS B CA 1
ATOM 1353 C C . LYS B 1 72 ? 7.363 8.102 17.984 1 96.44 72 LYS B C 1
ATOM 1355 O O . LYS B 1 72 ? 7.777 8.008 19.141 1 96.44 72 LYS B O 1
ATOM 1360 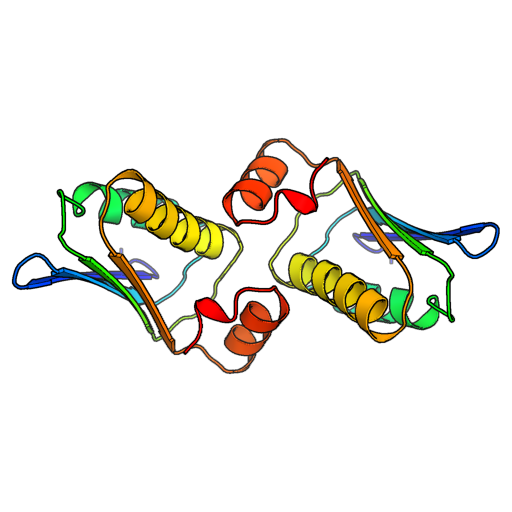N N . LYS B 1 73 ? 7.934 8.719 17.062 1 96.12 73 LYS B N 1
ATOM 1361 C CA . LYS B 1 73 ? 9.25 9.312 17.266 1 96.12 73 LYS B CA 1
ATOM 1362 C C . LYS B 1 73 ? 9.18 10.492 18.234 1 96.12 73 LYS B C 1
ATOM 1364 O O . LYS B 1 73 ? 10.07 10.68 19.062 1 96.12 73 LYS B O 1
ATOM 1369 N N . ASN B 1 74 ? 8.102 11.227 18.188 1 95.69 74 ASN B N 1
ATOM 1370 C CA . ASN B 1 74 ? 8.031 12.484 18.922 1 95.69 74 ASN B CA 1
ATOM 1371 C C . ASN B 1 74 ? 7.113 12.367 20.141 1 95.69 74 ASN B C 1
ATOM 1373 O O . ASN B 1 74 ? 6.938 13.336 20.875 1 95.69 74 ASN B O 1
ATOM 1377 N N . GLY B 1 75 ? 6.418 11.242 20.25 1 95.88 75 GLY B N 1
ATOM 1378 C CA . GLY B 1 75 ? 5.711 10.945 21.484 1 95.88 75 GLY B CA 1
ATOM 1379 C C . GLY B 1 75 ? 4.273 11.422 21.484 1 95.88 75 GLY B C 1
ATOM 1380 O O . GLY B 1 75 ? 3.719 11.758 22.531 1 95.88 75 GLY B O 1
ATOM 1381 N N . TYR B 1 76 ? 3.684 11.641 20.359 1 96.5 76 TYR B N 1
ATOM 1382 C CA . TYR B 1 76 ? 2.266 11.977 20.328 1 96.5 76 TYR B CA 1
ATOM 1383 C C . TYR B 1 76 ? 1.451 10.867 19.672 1 96.5 76 TYR B C 1
ATOM 1385 O O . TYR B 1 76 ? 1.958 10.133 18.828 1 96.5 76 TYR B O 1
ATOM 1393 N N . GLU B 1 77 ? 0.182 10.734 20.047 1 96.62 77 GLU B N 1
ATOM 1394 C CA . GLU B 1 77 ? -0.713 9.703 19.531 1 96.62 77 GLU B CA 1
ATOM 1395 C C . GLU B 1 77 ? -1.278 10.102 18.172 1 96.62 77 GLU B C 1
ATOM 1397 O O . GLU B 1 77 ? -1.591 11.273 17.938 1 96.62 77 GLU B O 1
ATOM 1402 N N . VAL B 1 78 ? -1.385 9.117 17.297 1 96.75 78 VAL B N 1
ATOM 1403 C CA . VAL B 1 78 ? -1.975 9.328 15.984 1 96.75 78 VAL B CA 1
ATOM 1404 C C . VAL B 1 78 ? -3.152 8.375 15.781 1 96.75 78 VAL B C 1
ATOM 1406 O O . VAL B 1 78 ? -3.059 7.188 16.109 1 96.75 78 VAL B O 1
ATOM 1409 N N . SER B 1 79 ? -4.277 8.859 15.289 1 96.19 79 SER B N 1
ATOM 1410 C CA . SER B 1 79 ? -5.441 8.047 14.945 1 96.19 79 SER B CA 1
ATOM 1411 C C . SER B 1 79 ? -5.93 8.359 13.531 1 96.19 79 SER B C 1
ATOM 1413 O O . SER B 1 79 ? -5.797 9.484 13.062 1 96.19 79 SER B O 1
ATOM 1415 N N . PHE B 1 80 ? -6.402 7.348 12.906 1 96.56 80 PHE B N 1
ATOM 1416 C CA . PHE B 1 80 ? -6.91 7.473 11.547 1 96.56 80 PHE B CA 1
ATOM 1417 C C . PHE B 1 80 ? -8.391 7.105 11.484 1 96.56 80 PHE B C 1
ATOM 1419 O O . PHE B 1 80 ? -8.836 6.184 12.172 1 96.56 80 PHE B O 1
ATOM 1426 N N . SER B 1 81 ? -9.133 7.812 10.711 1 93.62 81 SER B N 1
ATOM 1427 C CA . SER B 1 81 ? -10.516 7.512 10.359 1 93.62 81 SER B CA 1
ATOM 1428 C C . SER B 1 81 ? -10.773 7.762 8.875 1 93.62 81 SER B C 1
ATOM 1430 O O . SER B 1 81 ? -10.641 8.891 8.398 1 93.62 81 SER B O 1
ATOM 1432 N N . MET B 1 82 ? -11.172 6.723 8.18 1 94.06 82 MET B N 1
ATOM 1433 C CA . MET B 1 82 ? -11.344 6.883 6.738 1 94.06 82 MET B CA 1
ATOM 1434 C C . MET B 1 82 ? -12.719 6.383 6.297 1 94.06 82 MET B C 1
ATOM 1436 O O . MET B 1 82 ? -13.094 5.25 6.602 1 94.06 82 MET B O 1
ATOM 1440 N N . LYS B 1 83 ? -13.422 7.27 5.703 1 92.56 83 LYS B N 1
ATOM 1441 C CA . LYS B 1 83 ? -14.641 6.914 4.988 1 92.56 83 LYS B CA 1
ATOM 1442 C C . LYS B 1 83 ? -14.406 6.855 3.484 1 92.56 83 LYS B C 1
ATOM 1444 O O . LYS B 1 83 ? -14.375 7.887 2.812 1 92.56 83 LYS B O 1
ATOM 1449 N N . LEU B 1 84 ? -14.227 5.602 3.023 1 93.25 84 LEU B N 1
ATOM 1450 C CA . LEU B 1 84 ? -13.891 5.387 1.619 1 93.25 84 LEU B CA 1
ATOM 1451 C C . LEU B 1 84 ? -15 4.621 0.908 1 93.25 84 LEU B C 1
ATOM 1453 O O . LEU B 1 84 ? -15.766 3.891 1.544 1 93.25 84 LEU B O 1
ATOM 1457 N N . PRO B 1 85 ? -15.055 4.91 -0.363 1 92.81 85 PRO B N 1
ATOM 1458 C CA . PRO B 1 85 ? -15.906 3.99 -1.122 1 92.81 85 PRO B CA 1
ATOM 1459 C C . PRO B 1 85 ? -15.562 2.523 -0.873 1 92.81 85 PRO B C 1
ATOM 1461 O O . PRO B 1 85 ? -14.414 2.199 -0.561 1 92.81 85 PRO B O 1
ATOM 1464 N N . GLU B 1 86 ? -16.531 1.666 -1.048 1 93.19 86 GLU B N 1
ATOM 1465 C CA . GLU B 1 86 ? -16.406 0.253 -0.7 1 93.19 86 GLU B CA 1
ATOM 1466 C C . GLU B 1 86 ? -15.219 -0.385 -1.405 1 93.19 86 GLU B C 1
ATOM 1468 O O . GLU B 1 86 ? -14.469 -1.156 -0.799 1 93.19 86 GLU B O 1
ATOM 1473 N N . ASP B 1 87 ? -15.031 -0.075 -2.633 1 92.5 87 ASP B N 1
ATOM 1474 C CA . ASP B 1 87 ? -13.969 -0.702 -3.42 1 92.5 87 ASP B CA 1
ATOM 1475 C C . ASP B 1 87 ? -12.594 -0.294 -2.912 1 92.5 87 ASP B C 1
ATOM 1477 O O . ASP B 1 87 ? -11.688 -1.128 -2.816 1 92.5 87 ASP B O 1
ATOM 1481 N N . LEU B 1 88 ? -12.461 0.979 -2.535 1 93 88 LEU B N 1
ATOM 1482 C CA . LEU B 1 88 ? -11.188 1.46 -2.027 1 93 88 LEU B CA 1
ATOM 1483 C C . LEU B 1 88 ? -10.93 0.944 -0.615 1 93 88 LEU B C 1
ATOM 1485 O O . LEU B 1 88 ? -9.797 0.616 -0.264 1 93 88 LEU B O 1
ATOM 1489 N N . SER B 1 89 ? -12.023 0.863 0.161 1 93.81 89 SER B N 1
ATOM 1490 C CA . SER B 1 89 ? -11.914 0.309 1.506 1 93.81 89 SER B CA 1
ATOM 1491 C C . SER B 1 89 ? -11.438 -1.141 1.469 1 93.81 89 SER B C 1
ATOM 1493 O O . SER B 1 89 ? -10.539 -1.523 2.215 1 93.81 89 SER B O 1
ATOM 1495 N N . ALA B 1 90 ? -12.023 -1.893 0.59 1 93.5 90 ALA B N 1
ATOM 1496 C CA . ALA B 1 90 ? -11.648 -3.299 0.445 1 93.5 90 ALA B CA 1
ATOM 1497 C C . ALA B 1 90 ? -10.203 -3.438 -0.021 1 93.5 90 ALA B C 1
ATOM 1499 O O . ALA B 1 90 ? -9.461 -4.281 0.486 1 93.5 90 ALA B O 1
ATOM 1500 N N . LEU B 1 91 ? -9.812 -2.605 -0.884 1 93.06 91 LEU B N 1
ATOM 1501 C CA . LEU B 1 91 ? -8.461 -2.625 -1.421 1 93.06 91 LEU B CA 1
ATOM 1502 C C . LEU B 1 91 ? -7.434 -2.379 -0.317 1 93.06 91 LEU B C 1
ATOM 1504 O O . LEU B 1 91 ? -6.465 -3.131 -0.185 1 93.06 91 LEU B O 1
ATOM 1508 N N . LEU B 1 92 ? -7.684 -1.416 0.472 1 93.94 92 LEU B N 1
ATOM 1509 C CA . LEU B 1 92 ? -6.762 -1.062 1.545 1 93.94 92 LEU B CA 1
ATOM 1510 C C . LEU B 1 92 ? -6.711 -2.158 2.604 1 93.94 92 LEU B C 1
ATOM 1512 O O . LEU B 1 92 ? -5.633 -2.533 3.066 1 93.94 92 LEU B O 1
ATOM 1516 N N . LYS B 1 93 ? -7.859 -2.666 2.92 1 94.38 93 LYS B N 1
ATOM 1517 C CA . LYS B 1 93 ? -7.926 -3.734 3.914 1 94.38 93 LYS B CA 1
ATOM 1518 C C . LYS B 1 93 ? -7.16 -4.969 3.443 1 94.38 93 LYS B C 1
ATOM 1520 O O . LYS B 1 93 ? -6.34 -5.52 4.18 1 94.38 93 LYS B O 1
ATOM 1525 N N . ASN B 1 94 ? -7.367 -5.266 2.184 1 93.44 94 ASN B N 1
ATOM 1526 C CA . ASN B 1 94 ? -6.746 -6.457 1.618 1 93.44 94 ASN B CA 1
ATOM 1527 C C . ASN B 1 94 ? -5.246 -6.258 1.409 1 93.44 94 ASN B C 1
ATOM 1529 O O . ASN B 1 94 ? -4.48 -7.223 1.426 1 93.44 94 ASN B O 1
ATOM 1533 N N . ALA B 1 95 ? -4.852 -5.035 1.331 1 94 95 ALA B N 1
ATOM 1534 C CA . ALA B 1 95 ? -3.436 -4.719 1.161 1 94 95 ALA B CA 1
ATOM 1535 C C . ALA B 1 95 ? -2.725 -4.645 2.51 1 94 95 ALA B C 1
ATOM 1537 O O . ALA B 1 95 ? -1.519 -4.391 2.568 1 94 95 ALA B O 1
ATOM 1538 N N . GLY B 1 96 ? -3.5 -4.809 3.584 1 91.69 96 GLY B N 1
ATOM 1539 C CA . GLY B 1 96 ? -2.873 -4.895 4.891 1 91.69 96 GLY B CA 1
ATOM 1540 C C . GLY B 1 96 ? -3.033 -3.631 5.715 1 91.69 96 GLY B C 1
ATOM 1541 O O . GLY B 1 96 ? -2.371 -3.463 6.742 1 91.69 96 GLY B O 1
ATOM 1542 N N . PHE B 1 97 ? -4 -2.801 5.258 1 91.94 97 PHE B N 1
ATOM 1543 C CA . PHE B 1 97 ? -4.121 -1.524 5.953 1 91.94 97 PHE B CA 1
ATOM 1544 C C . PHE B 1 97 ? -5.477 -1.405 6.633 1 91.94 97 PHE B C 1
ATOM 1546 O O . PHE B 1 97 ? -6.07 -0.324 6.668 1 91.94 97 PHE B O 1
ATOM 1553 N N . SER B 1 98 ? -5.926 -2.406 7.145 1 91.06 98 SER B N 1
ATOM 1554 C CA . SER B 1 98 ? -7.227 -2.463 7.805 1 91.06 98 SER B CA 1
ATOM 1555 C C . SER B 1 98 ? -7.262 -1.555 9.031 1 91.06 98 SER B C 1
ATOM 1557 O O . SER B 1 98 ? -8.305 -0.982 9.352 1 91.06 98 SER B O 1
ATOM 1559 N N . ASN B 1 99 ? -6.07 -1.381 9.625 1 87.25 99 ASN B N 1
ATOM 1560 C CA . ASN B 1 99 ? -6.008 -0.62 10.875 1 87.25 99 ASN B CA 1
ATOM 1561 C C . ASN B 1 99 ? -6.277 0.863 10.633 1 87.25 99 ASN B C 1
ATOM 1563 O O . ASN B 1 99 ? -6.559 1.605 11.578 1 87.25 99 ASN B O 1
ATOM 1567 N N . TYR B 1 100 ? -6.195 1.263 9.367 1 84.94 100 TYR B N 1
ATOM 1568 C CA . TYR B 1 100 ? -6.438 2.666 9.055 1 84.94 100 TYR B CA 1
ATOM 1569 C C . TYR B 1 100 ? -7.91 2.914 8.75 1 84.94 100 TYR B C 1
ATOM 1571 O O . TYR B 1 100 ? -8.359 4.062 8.727 1 84.94 100 TYR B O 1
ATOM 1579 N N . ILE B 1 101 ? -8.578 1.776 8.508 1 84.06 101 ILE B N 1
ATOM 1580 C CA . ILE B 1 101 ? -9.969 1.883 8.062 1 84.06 101 ILE B CA 1
ATOM 1581 C C . ILE B 1 101 ? -10.906 1.583 9.234 1 84.06 101 ILE B C 1
ATOM 1583 O O . ILE B 1 101 ? -10.695 0.624 9.977 1 84.06 101 ILE B O 1
ATOM 1587 N N . ASN B 1 102 ? -11.82 2.434 9.5 1 72.75 102 ASN B N 1
ATOM 1588 C CA . ASN B 1 102 ? -12.82 2.223 10.539 1 72.75 102 ASN B CA 1
ATOM 1589 C C . ASN B 1 102 ? -13.852 1.18 10.117 1 72.75 102 ASN B C 1
ATOM 1591 O O . ASN B 1 102 ? -14.125 1.015 8.93 1 72.75 102 ASN B O 1
#

Organism: NCBI:txid889453

Nearest PDB structures (foldseek):
  6m36-assembly1_H  TM=8.221E-01  e=5.200E-06  Bacillus subtilis subsp. subtilis str. 168
  1th8-assembly1_B  TM=8.121E-01  e=5.595E-05  Geobacillus stearothermophilus
  4hyl-assembly1_A  TM=7.928E-01  e=7.286E-05  Haliangium ochraceum DSM 14365
  3if5-assembly1_A-2  TM=8.106E-01  e=6.870E-04  Micrococcus luteus
  3oir-assembly1_A  TM=6.750E-01  e=4.360E-03  Wolinella succinogenes

InterPro domains:
  IPR002645 STAS domain [PF01740] (7-101)
  IPR002645 STAS domain [PS50801] (5-102)
  IPR036513 STAS domain superfamily [G3DSA:3.30.750.24] (2-102)
  IPR036513 STAS domain superfamily [SSF52091] (3-101)